Protein AF-A0A932B9M5-F1 (afdb_monomer)

Radius of gyration: 24.45 Å; Cα contacts (8 Å, |Δi|>4): 399; chains: 1; bounding box: 61×55×71 Å

Foldseek 3Di:
DDADQAEPVNVVVLLVQLVVCVVVVVDDSLVSSQVSCVVVPHNGNVRNVLNHLLNQQVVQLVQVVVVLVVQLVCQLVLHWDKDWGDQTSADFIWIWIHQSQWWIWIADLQQQFIDTQTHRSRGDDFQWDDDSRHTDGPTFWGWAQFQQWIFIDGPPPVCHTDTDGRGPVVVVLVNSVVRYDPVSVVVCLQPVVQWAQCDPVNLVSVVVVPDDSVVSVVQNVQVWTARRRNSDIDHDNDDPPPPPD

Sequence (245 aa):
MRYIPTPDEVVERLKKQAKRLQRSGAGKHADLLTRIAKQAGYDHWHHVVKCNANAKAVAQMRSIRDECESIIAAELRGQAKAVMTSNGVACPPFVLFSSGVGDAWLLEPDEHLAMCLVWHGERQTIGLRDDPDCIEVEWDCAFELLGDFFSVESQHPVIGTRAIGGYPLADVRKLLDQAQSTMMKMVSVIGQFDAVEITPEVVAQMVKKGLTEEEVLRLRAEGYRYSPGRDSLLGPIMSSEDDDT

Structure (mmCIF, N/CA/C/O backbone):
data_AF-A0A932B9M5-F1
#
_entry.id   AF-A0A932B9M5-F1
#
loop_
_atom_site.group_PDB
_atom_site.id
_atom_site.type_symbol
_atom_site.label_atom_id
_atom_site.label_alt_id
_atom_site.label_comp_id
_atom_site.label_asym_id
_atom_site.label_entity_id
_atom_site.label_seq_id
_atom_site.pdbx_PDB_ins_code
_atom_site.Cartn_x
_atom_site.Cartn_y
_atom_site.Cartn_z
_atom_site.occupancy
_atom_site.B_iso_or_equiv
_atom_site.auth_seq_id
_atom_site.auth_comp_id
_atom_site.auth_asym_id
_atom_site.auth_atom_id
_atom_site.pdbx_PDB_model_num
ATOM 1 N N . MET A 1 1 ? 3.939 4.797 -32.875 1.00 69.19 1 MET A N 1
ATOM 2 C CA . MET A 1 1 ? 5.037 3.954 -32.349 1.00 69.19 1 MET A CA 1
ATOM 3 C C . MET A 1 1 ? 4.441 2.609 -31.977 1.00 69.19 1 MET A C 1
ATOM 5 O O . MET A 1 1 ? 3.432 2.594 -31.287 1.00 69.19 1 MET A O 1
ATOM 9 N N . ARG A 1 2 ? 4.980 1.505 -32.501 1.00 85.88 2 ARG A N 1
ATOM 10 C CA . ARG A 1 2 ? 4.475 0.149 -32.234 1.00 85.88 2 ARG A CA 1
ATOM 11 C C . ARG A 1 2 ? 5.077 -0.373 -30.931 1.00 85.88 2 ARG A C 1
ATOM 13 O O . ARG A 1 2 ? 6.294 -0.389 -30.824 1.00 85.88 2 ARG A O 1
ATOM 20 N N . TYR A 1 3 ? 4.258 -0.881 -30.011 1.00 87.50 3 TYR A N 1
ATOM 21 C CA . TYR A 1 3 ? 4.766 -1.528 -28.799 1.00 87.50 3 TYR A CA 1
ATOM 22 C C . TYR A 1 3 ? 5.636 -2.754 -29.122 1.00 87.50 3 TYR A C 1
ATOM 24 O O . TYR A 1 3 ? 5.273 -3.597 -29.950 1.00 87.50 3 TYR A O 1
ATOM 32 N N . ILE A 1 4 ? 6.778 -2.852 -28.440 1.00 90.94 4 ILE A N 1
ATOM 33 C CA . ILE A 1 4 ? 7.678 -4.006 -28.464 1.00 90.94 4 ILE A CA 1
ATOM 34 C C . ILE A 1 4 ? 7.847 -4.473 -27.012 1.00 90.94 4 ILE A C 1
ATOM 36 O O . ILE A 1 4 ? 8.138 -3.638 -26.163 1.00 90.94 4 ILE A O 1
ATOM 40 N N . PRO A 1 5 ? 7.701 -5.770 -26.690 1.00 90.12 5 PRO A N 1
ATOM 41 C CA . PRO A 1 5 ? 7.965 -6.264 -25.340 1.00 90.12 5 PRO A CA 1
ATOM 42 C C . PRO A 1 5 ? 9.418 -5.994 -24.919 1.00 90.12 5 PRO A C 1
ATOM 44 O O . PRO A 1 5 ? 10.358 -6.582 -25.463 1.00 90.12 5 PRO A O 1
ATOM 47 N N . THR A 1 6 ? 9.613 -5.093 -23.953 1.00 94.25 6 THR A N 1
ATOM 48 C CA . THR A 1 6 ? 10.945 -4.617 -23.541 1.00 94.25 6 THR A CA 1
ATOM 49 C C . THR A 1 6 ? 11.149 -4.749 -22.024 1.00 94.25 6 THR A C 1
ATOM 51 O O . THR A 1 6 ? 11.169 -3.742 -21.318 1.00 94.25 6 THR A O 1
ATOM 54 N N . PRO A 1 7 ? 11.330 -5.964 -21.474 1.00 93.25 7 PRO A N 1
ATOM 55 C CA . PRO A 1 7 ? 11.715 -6.121 -20.071 1.00 93.25 7 PRO A CA 1
ATOM 56 C C . PRO A 1 7 ? 13.132 -5.579 -19.813 1.00 93.25 7 PRO A C 1
ATOM 58 O O . PRO A 1 7 ? 13.907 -5.346 -20.748 1.00 93.25 7 PRO A O 1
ATOM 61 N N . ASP A 1 8 ? 13.500 -5.413 -18.542 1.00 94.12 8 ASP A N 1
ATOM 62 C CA . ASP A 1 8 ? 14.788 -4.822 -18.142 1.00 94.12 8 ASP A CA 1
ATOM 63 C C . ASP A 1 8 ? 16.000 -5.554 -18.715 1.00 94.12 8 ASP A C 1
ATOM 65 O O . ASP A 1 8 ? 16.965 -4.924 -19.146 1.00 94.12 8 ASP A O 1
ATOM 69 N N . GLU A 1 9 ? 15.924 -6.877 -18.837 1.00 96.12 9 GLU A N 1
ATOM 70 C CA . GLU A 1 9 ? 16.975 -7.682 -19.458 1.00 96.12 9 GLU A CA 1
ATOM 71 C C . GLU A 1 9 ? 17.267 -7.263 -20.905 1.00 96.12 9 GLU A C 1
ATOM 73 O O . GLU A 1 9 ? 18.422 -7.264 -21.345 1.00 96.12 9 GLU A O 1
ATOM 78 N N . VAL A 1 10 ? 16.231 -6.871 -21.656 1.00 96.31 10 VAL A N 1
ATOM 79 C CA . VAL A 1 10 ? 16.378 -6.378 -23.029 1.00 96.31 10 VAL A CA 1
ATOM 80 C C . VAL A 1 10 ? 17.056 -5.014 -23.018 1.00 96.31 10 VAL A C 1
ATOM 82 O O . VAL A 1 10 ? 18.021 -4.820 -23.758 1.00 96.31 10 VAL A O 1
ATOM 85 N N . VAL A 1 11 ? 16.615 -4.095 -22.156 1.00 96.75 11 VAL A N 1
ATOM 86 C CA . VAL A 1 11 ? 17.228 -2.763 -22.022 1.00 96.75 11 VAL A CA 1
ATOM 87 C C . VAL A 1 11 ? 18.707 -2.880 -21.659 1.00 96.75 11 VAL A C 1
ATOM 89 O O . VAL A 1 11 ? 19.558 -2.267 -22.308 1.00 96.75 11 VAL A O 1
ATOM 92 N N . GLU A 1 12 ? 19.036 -3.709 -20.671 1.00 97.50 12 GLU A N 1
ATOM 93 C CA . GLU A 1 12 ? 20.409 -3.915 -20.217 1.00 97.50 12 GLU A CA 1
ATOM 94 C C . GLU A 1 12 ? 21.278 -4.580 -21.285 1.00 97.50 12 G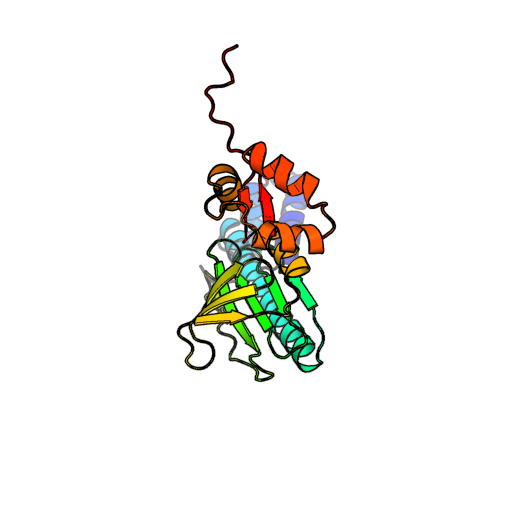LU A C 1
ATOM 96 O O . GLU A 1 12 ? 22.441 -4.206 -21.468 1.00 97.50 12 GLU A O 1
ATOM 101 N N . ARG A 1 13 ? 20.722 -5.509 -22.070 1.00 97.56 13 ARG A N 1
ATOM 102 C CA . ARG A 1 13 ? 21.419 -6.082 -23.228 1.00 97.56 13 ARG A CA 1
ATOM 103 C C . ARG A 1 13 ? 21.753 -5.014 -24.274 1.00 97.56 13 ARG A C 1
ATOM 105 O O . ARG A 1 13 ? 22.898 -4.968 -24.729 1.00 97.56 13 ARG A O 1
ATOM 112 N N . LEU A 1 14 ? 20.806 -4.136 -24.618 1.00 97.38 14 LEU A N 1
ATOM 113 C CA . LEU A 1 14 ? 21.027 -3.051 -25.586 1.00 97.38 14 LEU A CA 1
ATOM 114 C C . LEU A 1 14 ? 22.063 -2.033 -25.068 1.00 97.38 14 LEU A C 1
ATOM 116 O O . LEU A 1 14 ? 22.982 -1.661 -25.803 1.00 97.38 14 LEU A O 1
ATOM 120 N N . LYS A 1 15 ? 22.000 -1.652 -23.782 1.00 97.19 15 LYS A N 1
ATOM 121 C CA . LYS A 1 15 ? 23.016 -0.792 -23.142 1.00 97.19 15 LYS A CA 1
ATOM 122 C C . LYS A 1 15 ? 24.408 -1.426 -23.179 1.00 97.19 15 LYS A C 1
ATOM 124 O O . LYS A 1 15 ? 25.382 -0.756 -23.531 1.00 97.19 15 LYS A O 1
ATOM 129 N N . LYS A 1 16 ? 24.524 -2.721 -22.854 1.00 97.00 16 LYS A N 1
ATOM 130 C CA . LYS A 1 16 ? 25.800 -3.463 -22.891 1.00 97.00 16 LYS A CA 1
ATOM 131 C C . LYS A 1 16 ? 26.392 -3.502 -24.301 1.00 97.00 16 LYS A C 1
ATOM 133 O O . LYS A 1 16 ? 27.595 -3.280 -24.453 1.00 97.00 16 LYS A O 1
ATOM 138 N N . GLN A 1 17 ? 25.569 -3.719 -25.328 1.00 96.00 17 GLN A N 1
ATOM 139 C CA . GLN A 1 17 ? 26.005 -3.649 -26.728 1.00 96.00 17 GLN A CA 1
ATOM 140 C C . GLN A 1 17 ? 26.527 -2.250 -27.088 1.00 96.00 17 GLN A C 1
ATOM 142 O O . GLN A 1 17 ? 27.617 -2.130 -27.649 1.00 96.00 17 GLN A O 1
ATOM 147 N N . ALA A 1 18 ? 25.817 -1.190 -26.688 1.00 95.44 18 ALA A N 1
ATOM 148 C CA . ALA A 1 18 ? 26.223 0.188 -26.971 1.00 95.44 18 ALA A CA 1
ATOM 149 C C . ALA A 1 18 ? 27.538 0.546 -26.277 1.00 95.44 18 ALA A C 1
ATOM 151 O O . ALA A 1 18 ? 28.420 1.154 -26.883 1.00 95.44 18 ALA A O 1
ATOM 152 N N . LYS A 1 19 ? 27.714 0.102 -25.030 1.00 95.44 19 LYS A N 1
ATOM 153 C CA . LYS A 1 19 ? 28.953 0.285 -24.268 1.00 95.44 19 LYS A CA 1
ATOM 154 C C . LYS A 1 19 ? 30.129 -0.472 -24.890 1.00 95.44 19 LYS A C 1
ATOM 156 O O . LYS A 1 19 ? 31.248 0.037 -24.896 1.00 95.44 19 LYS A O 1
ATOM 161 N N . ARG A 1 20 ? 29.896 -1.668 -25.444 1.00 94.88 20 ARG A N 1
ATOM 162 C CA . ARG A 1 20 ? 30.928 -2.435 -26.163 1.00 94.88 20 ARG A CA 1
ATOM 163 C C . ARG A 1 20 ? 31.396 -1.703 -27.423 1.00 94.88 20 ARG A C 1
ATOM 165 O O . ARG A 1 20 ? 32.600 -1.589 -27.618 1.00 94.88 20 ARG A O 1
ATOM 172 N N . LEU A 1 21 ? 30.470 -1.166 -28.220 1.00 92.19 21 LEU A N 1
ATOM 173 C CA . LEU A 1 21 ? 30.803 -0.373 -29.412 1.00 92.19 21 LEU A CA 1
ATOM 174 C C . LEU A 1 21 ? 31.499 0.950 -29.064 1.00 92.19 21 LEU A C 1
ATOM 176 O O . LEU A 1 21 ? 32.423 1.376 -29.752 1.00 92.19 21 LEU A O 1
ATOM 180 N N . GLN A 1 22 ? 31.096 1.592 -27.969 1.00 94.12 22 GLN A N 1
ATOM 181 C CA . GLN A 1 22 ? 31.752 2.813 -27.507 1.00 94.12 22 GLN A CA 1
ATOM 182 C C . GLN A 1 22 ? 33.222 2.552 -27.151 1.00 94.12 22 GLN A C 1
ATOM 184 O O . GLN A 1 22 ? 34.098 3.320 -27.537 1.00 94.12 22 GLN A O 1
ATOM 189 N N . ARG A 1 23 ? 33.505 1.440 -26.459 1.00 92.12 23 ARG A N 1
ATOM 190 C CA . ARG A 1 23 ? 34.874 1.032 -26.103 1.00 92.12 23 ARG A CA 1
ATOM 191 C C . ARG A 1 23 ? 35.750 0.735 -27.319 1.00 92.12 23 ARG A C 1
ATOM 193 O O . ARG A 1 23 ? 36.956 0.911 -27.231 1.00 92.12 23 ARG A O 1
ATOM 200 N N . SER A 1 24 ? 35.164 0.323 -28.443 1.00 90.44 24 SER A N 1
ATOM 201 C CA . SER A 1 24 ? 35.884 0.149 -29.710 1.00 90.44 24 SER A CA 1
ATOM 202 C C . SER A 1 24 ? 36.018 1.446 -30.524 1.00 90.44 24 SER A C 1
ATOM 204 O O . SER A 1 24 ? 36.364 1.383 -31.697 1.00 90.44 24 SER A O 1
ATOM 206 N N . GLY A 1 25 ? 35.711 2.612 -29.942 1.00 88.62 25 GLY A N 1
ATOM 207 C CA . GLY A 1 25 ? 35.881 3.916 -30.591 1.00 88.62 25 GLY A CA 1
ATOM 208 C C . GLY A 1 25 ? 34.758 4.316 -31.553 1.00 88.62 25 GLY A C 1
ATOM 209 O O . GLY A 1 25 ? 34.930 5.253 -32.324 1.00 88.62 25 GLY A O 1
ATOM 210 N N . ALA A 1 26 ? 33.593 3.657 -31.517 1.00 87.19 26 ALA A N 1
ATOM 211 C CA . ALA A 1 26 ? 32.517 3.861 -32.499 1.00 87.19 26 ALA A CA 1
ATOM 212 C C . ALA A 1 26 ? 31.688 5.159 -32.321 1.00 87.19 26 ALA A C 1
ATOM 214 O O . ALA A 1 26 ? 30.596 5.266 -32.879 1.00 87.19 26 ALA A O 1
ATOM 215 N N . GLY A 1 27 ? 32.177 6.138 -31.553 1.00 92.31 27 GLY A N 1
ATOM 216 C CA . GLY A 1 27 ? 31.531 7.440 -31.356 1.00 92.31 27 GLY A CA 1
ATOM 217 C C . GLY A 1 27 ? 30.814 7.611 -30.012 1.00 92.31 27 GLY A C 1
ATOM 218 O O . GLY A 1 27 ? 31.108 6.927 -29.027 1.00 92.31 27 GLY A O 1
ATOM 219 N N . LYS A 1 28 ? 29.892 8.582 -29.951 1.00 94.06 28 LYS A N 1
ATOM 220 C CA . LYS A 1 28 ? 29.183 8.964 -28.720 1.00 94.06 28 LYS A CA 1
ATOM 221 C C . LYS A 1 28 ? 28.170 7.895 -28.304 1.00 94.06 28 LYS A C 1
ATOM 223 O O . LYS A 1 28 ? 27.460 7.326 -29.129 1.00 94.06 28 LYS A O 1
ATOM 228 N N . HIS A 1 29 ? 28.048 7.664 -26.996 1.00 92.44 29 HIS A N 1
ATOM 229 C CA . HIS A 1 29 ? 27.178 6.616 -26.453 1.00 92.44 29 HIS A CA 1
ATOM 230 C C . HIS A 1 29 ? 25.695 6.796 -26.816 1.00 92.44 29 HIS A C 1
ATOM 232 O O . HIS A 1 29 ? 25.032 5.820 -27.157 1.00 92.44 29 HIS A O 1
ATOM 238 N N . ALA A 1 30 ? 25.184 8.030 -26.786 1.00 92.94 30 ALA A N 1
ATOM 239 C CA . ALA A 1 30 ? 23.785 8.329 -27.104 1.00 92.94 30 ALA A CA 1
ATOM 240 C C . ALA A 1 30 ? 23.414 7.966 -28.556 1.00 92.94 30 ALA A C 1
ATOM 242 O O . ALA A 1 30 ? 22.367 7.360 -28.805 1.00 92.94 30 ALA A O 1
ATOM 243 N N . ASP A 1 31 ? 24.309 8.252 -29.505 1.00 94.88 31 ASP A N 1
ATOM 244 C CA . ASP A 1 31 ? 24.122 7.904 -30.917 1.00 94.88 31 ASP A CA 1
ATOM 245 C C . ASP A 1 31 ? 24.160 6.383 -31.109 1.00 94.88 31 ASP A C 1
ATOM 247 O O . ASP A 1 31 ? 23.350 5.812 -31.844 1.00 94.88 31 ASP A O 1
ATOM 251 N N . LEU A 1 32 ? 25.053 5.702 -30.382 1.00 96.31 32 LEU A N 1
ATOM 252 C CA . LEU A 1 32 ? 25.161 4.243 -30.388 1.00 96.31 32 LEU A CA 1
ATOM 253 C C . LEU A 1 32 ? 23.922 3.556 -29.803 1.00 96.31 32 LEU A C 1
ATOM 255 O O . LEU A 1 32 ? 23.474 2.558 -30.366 1.00 96.31 32 LEU A O 1
ATOM 259 N N . LEU A 1 33 ? 23.336 4.092 -28.728 1.00 96.38 33 LEU A N 1
ATOM 260 C CA . LEU A 1 33 ? 22.069 3.601 -28.175 1.00 96.38 33 LEU A CA 1
ATOM 261 C C . LEU A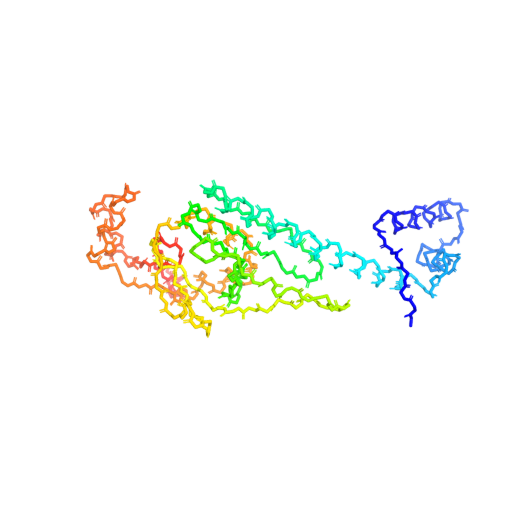 1 33 ? 20.942 3.700 -29.205 1.00 96.38 33 LEU A C 1
ATOM 263 O O . LEU A 1 33 ? 20.201 2.740 -29.400 1.00 96.38 33 LEU A O 1
ATOM 267 N N . THR A 1 34 ? 20.845 4.828 -29.913 1.00 96.50 34 THR A N 1
ATOM 268 C CA . THR A 1 34 ? 19.843 5.009 -30.974 1.00 96.50 34 THR A CA 1
ATOM 269 C C . THR A 1 34 ? 20.091 4.074 -32.156 1.00 96.50 34 THR A C 1
ATOM 271 O O . THR A 1 34 ? 19.147 3.480 -32.676 1.00 96.50 34 THR A O 1
ATOM 274 N N . ARG A 1 35 ? 21.351 3.877 -32.559 1.00 96.31 35 ARG A N 1
ATOM 275 C CA . ARG A 1 35 ? 21.722 2.931 -33.621 1.00 96.31 35 ARG A CA 1
ATOM 276 C C . ARG A 1 35 ? 21.340 1.493 -33.264 1.00 96.31 35 ARG A C 1
ATOM 278 O O . ARG A 1 35 ? 20.750 0.806 -34.091 1.00 96.31 35 ARG A O 1
ATOM 285 N N . ILE A 1 36 ? 21.660 1.048 -32.051 1.00 96.75 36 ILE A N 1
ATOM 286 C CA . ILE A 1 36 ? 21.333 -0.302 -31.575 1.00 96.75 36 ILE A CA 1
ATOM 287 C C . ILE A 1 36 ? 19.824 -0.484 -31.414 1.00 96.75 36 ILE A C 1
ATOM 289 O O . ILE A 1 36 ? 19.297 -1.521 -31.805 1.00 96.75 36 ILE A O 1
ATOM 293 N N . ALA A 1 37 ? 19.113 0.529 -30.913 1.00 96.56 37 ALA A N 1
ATOM 294 C CA . ALA A 1 37 ? 17.654 0.515 -30.850 1.00 96.56 37 ALA A CA 1
ATOM 295 C C . ALA A 1 37 ? 17.041 0.284 -32.243 1.00 96.56 37 ALA A C 1
ATOM 297 O O . ALA A 1 37 ? 16.232 -0.627 -32.407 1.00 96.56 37 ALA A O 1
ATOM 298 N N . LYS A 1 38 ? 17.504 1.018 -33.265 1.00 96.44 38 LYS A N 1
ATOM 299 C CA . LYS A 1 38 ? 17.079 0.823 -34.663 1.00 96.44 38 LYS A CA 1
ATOM 300 C C . LYS A 1 38 ? 17.371 -0.575 -35.193 1.00 96.44 38 LYS A C 1
ATOM 302 O O . LYS A 1 38 ? 16.507 -1.182 -35.815 1.00 96.44 38 LYS A O 1
ATOM 307 N N . GLN A 1 39 ? 18.551 -1.122 -34.901 1.00 95.94 39 GLN A N 1
ATOM 308 C CA . GLN A 1 39 ? 18.902 -2.499 -35.277 1.00 95.94 39 GLN A CA 1
ATOM 309 C C . GLN A 1 39 ? 18.005 -3.549 -34.606 1.00 95.94 39 GLN A C 1
ATOM 311 O O . GLN A 1 39 ? 17.760 -4.601 -35.186 1.00 95.94 39 GLN A O 1
ATOM 316 N N . ALA A 1 40 ? 17.501 -3.259 -33.406 1.00 94.94 40 ALA A N 1
ATOM 317 C CA . ALA A 1 40 ? 16.580 -4.116 -32.668 1.00 94.94 40 ALA A CA 1
ATOM 318 C C . ALA A 1 40 ? 15.094 -3.874 -33.013 1.00 94.94 40 ALA A C 1
ATOM 320 O O . ALA A 1 40 ? 14.226 -4.440 -32.352 1.00 94.94 40 ALA A O 1
ATOM 321 N N . GLY A 1 41 ? 14.793 -3.053 -34.028 1.00 94.88 41 GLY A N 1
ATOM 322 C CA . GLY A 1 41 ? 13.432 -2.807 -34.518 1.00 94.88 41 GLY A CA 1
ATOM 323 C C . GLY A 1 41 ? 12.688 -1.642 -33.855 1.00 94.88 41 GLY A C 1
ATOM 324 O O . GLY A 1 41 ? 11.498 -1.475 -34.101 1.00 94.88 41 GLY A O 1
ATOM 325 N N . TYR A 1 42 ? 13.359 -0.829 -33.034 1.00 96.94 42 TYR A N 1
ATOM 326 C CA . TYR A 1 42 ? 12.781 0.374 -32.421 1.00 96.94 42 TYR A CA 1
ATOM 327 C C . TYR A 1 42 ? 13.077 1.629 -33.256 1.00 96.94 42 TYR A C 1
ATOM 329 O O . TYR A 1 42 ? 14.130 1.728 -33.871 1.00 96.94 42 TYR A O 1
ATOM 337 N N . ASP A 1 43 ? 12.234 2.660 -33.184 1.00 95.50 43 ASP A N 1
ATOM 338 C CA . ASP A 1 43 ? 12.479 3.918 -33.910 1.00 95.50 43 ASP A CA 1
ATOM 339 C C . ASP A 1 43 ? 13.717 4.691 -33.400 1.00 95.50 43 ASP A C 1
ATOM 341 O O . ASP A 1 43 ? 14.500 5.238 -34.182 1.00 95.50 43 ASP A O 1
ATOM 345 N N . HIS A 1 44 ? 13.922 4.733 -32.078 1.00 96.06 44 HIS A N 1
ATOM 346 C CA . HIS A 1 44 ? 15.058 5.383 -31.406 1.00 96.06 44 HIS A CA 1
ATOM 347 C C . HIS A 1 44 ? 15.162 4.939 -29.935 1.00 96.06 44 HIS A C 1
ATOM 349 O O . HIS A 1 44 ? 14.262 4.279 -29.416 1.00 96.06 44 HIS A O 1
ATOM 355 N N . TRP A 1 45 ? 16.211 5.347 -29.208 1.00 97.06 45 TRP A N 1
ATOM 356 C CA . TRP A 1 45 ? 16.391 4.953 -27.799 1.00 97.06 45 TRP A CA 1
ATOM 357 C C . TRP A 1 45 ? 15.200 5.329 -26.901 1.00 97.06 45 TRP A C 1
ATOM 359 O O . TRP A 1 45 ? 14.764 4.531 -26.079 1.00 97.06 45 TRP A O 1
ATOM 369 N N . HIS A 1 46 ? 14.589 6.498 -27.110 1.00 95.94 46 HIS A N 1
ATOM 370 C CA . HIS A 1 46 ? 13.401 6.891 -26.344 1.00 95.94 46 HIS A CA 1
ATOM 371 C C . HIS A 1 46 ? 12.186 5.954 -26.564 1.00 95.94 46 HIS A C 1
ATOM 373 O O . HIS A 1 46 ? 11.363 5.805 -25.668 1.00 95.94 46 HIS A O 1
ATOM 379 N N . HIS A 1 47 ? 12.103 5.245 -27.700 1.00 95.12 47 HIS A N 1
ATOM 380 C CA . HIS A 1 47 ? 11.063 4.243 -27.947 1.00 95.12 47 HIS A CA 1
ATOM 381 C C . HIS A 1 47 ? 11.300 2.987 -27.093 1.00 95.12 47 HIS A C 1
ATOM 383 O O . HIS A 1 47 ? 10.349 2.444 -26.541 1.00 95.12 47 HIS A O 1
ATOM 389 N N . VAL A 1 48 ? 12.567 2.587 -26.908 1.00 96.12 48 VAL A N 1
ATOM 390 C CA . VAL A 1 48 ? 12.970 1.508 -25.982 1.00 96.12 48 VAL A CA 1
ATOM 391 C C . VAL A 1 48 ? 12.556 1.852 -24.553 1.00 96.12 48 VAL A C 1
ATOM 393 O O . VAL A 1 48 ? 11.974 1.020 -23.867 1.00 96.12 48 VAL A O 1
ATOM 396 N N . VAL A 1 49 ? 12.824 3.087 -24.113 1.00 94.81 49 VAL A N 1
ATOM 397 C CA . VAL A 1 49 ? 12.470 3.552 -22.761 1.00 94.81 49 VAL A CA 1
ATOM 398 C C . VAL A 1 49 ? 10.956 3.509 -22.543 1.00 94.81 49 VAL A C 1
ATOM 400 O O . VAL A 1 49 ? 10.513 2.969 -21.535 1.00 94.81 49 VAL A O 1
ATOM 403 N N . LYS A 1 50 ? 10.162 4.003 -23.502 1.00 92.38 50 LYS A N 1
ATOM 404 C CA . LYS A 1 50 ? 8.692 3.944 -23.434 1.00 92.38 50 LYS A CA 1
ATOM 405 C C . LYS A 1 50 ? 8.163 2.509 -23.384 1.00 92.38 50 LYS A C 1
ATOM 407 O O . LYS A 1 50 ? 7.338 2.193 -22.536 1.00 92.38 50 LYS A O 1
ATOM 412 N N . CYS A 1 51 ? 8.675 1.628 -24.244 1.00 92.38 51 CYS A N 1
ATOM 413 C CA . CYS A 1 51 ? 8.277 0.220 -24.237 1.00 92.38 51 CYS A CA 1
ATOM 414 C C . CYS A 1 51 ? 8.649 -0.486 -22.921 1.00 92.38 51 CYS A C 1
ATOM 416 O O . CYS A 1 51 ? 7.890 -1.325 -22.441 1.00 92.38 51 CYS A O 1
ATOM 418 N N . ASN A 1 52 ? 9.785 -0.130 -22.311 1.00 93.88 52 ASN A N 1
ATOM 419 C CA . ASN A 1 52 ? 10.189 -0.665 -21.011 1.00 93.88 52 ASN A CA 1
ATOM 420 C C . ASN A 1 52 ? 9.327 -0.150 -19.858 1.00 93.88 52 ASN A C 1
ATOM 422 O O . ASN A 1 52 ? 8.962 -0.942 -18.997 1.00 93.88 52 ASN A O 1
ATOM 426 N N . ALA A 1 53 ? 8.960 1.133 -19.859 1.00 89.81 53 ALA A N 1
ATOM 427 C CA . ALA A 1 53 ? 8.037 1.684 -18.871 1.00 89.81 53 ALA A CA 1
ATOM 428 C C . ALA A 1 53 ? 6.685 0.951 -18.905 1.00 89.81 53 ALA A C 1
ATOM 430 O O . ALA A 1 53 ? 6.223 0.487 -17.868 1.00 89.81 53 ALA A O 1
ATOM 431 N N . ASN A 1 54 ? 6.123 0.731 -20.097 1.00 87.94 54 ASN A N 1
ATOM 432 C CA . ASN A 1 54 ? 4.893 -0.050 -20.251 1.00 87.94 54 ASN A CA 1
ATOM 433 C C . ASN A 1 54 ? 5.089 -1.515 -19.795 1.00 87.94 54 ASN A C 1
ATOM 435 O O . ASN A 1 54 ? 4.302 -2.028 -19.007 1.00 87.94 54 ASN A O 1
ATOM 439 N N . ALA A 1 55 ? 6.188 -2.180 -20.180 1.00 88.88 55 ALA A N 1
ATOM 440 C CA . ALA A 1 55 ? 6.467 -3.543 -19.707 1.00 88.88 55 ALA A CA 1
ATOM 441 C C . ALA A 1 55 ? 6.555 -3.641 -18.168 1.00 88.88 55 ALA A C 1
ATOM 443 O O . ALA A 1 55 ? 6.109 -4.633 -17.590 1.00 88.88 55 ALA A O 1
ATOM 444 N N . LYS A 1 56 ? 7.104 -2.617 -17.502 1.00 89.38 56 LYS A N 1
ATOM 445 C CA . LYS A 1 56 ? 7.143 -2.520 -16.036 1.00 89.38 56 LYS A CA 1
ATOM 446 C C . LYS A 1 56 ? 5.770 -2.283 -15.426 1.00 89.38 56 LYS A C 1
ATOM 448 O O . LYS A 1 56 ? 5.466 -2.927 -14.430 1.00 89.38 56 LYS A O 1
ATOM 453 N N . ALA A 1 57 ? 4.961 -1.411 -16.024 1.00 86.12 57 ALA A N 1
ATOM 454 C CA . ALA A 1 57 ? 3.585 -1.175 -15.600 1.00 86.12 57 ALA A CA 1
ATOM 455 C C . ALA A 1 57 ? 2.786 -2.487 -15.603 1.00 86.12 57 ALA A C 1
ATOM 457 O O . ALA A 1 57 ? 2.261 -2.897 -14.573 1.00 86.12 57 ALA A O 1
ATOM 458 N N . VAL A 1 58 ? 2.822 -3.231 -16.714 1.00 84.75 58 VAL A N 1
ATOM 459 C CA . VAL A 1 58 ? 2.137 -4.529 -16.839 1.00 84.75 58 VAL A CA 1
ATOM 460 C C . VAL A 1 58 ? 2.649 -5.555 -15.820 1.00 84.75 58 VAL A C 1
ATOM 462 O O . VAL A 1 58 ? 1.865 -6.312 -15.248 1.00 84.75 58 VAL A O 1
ATOM 465 N N . ALA A 1 59 ? 3.962 -5.606 -15.574 1.00 87.94 59 ALA A N 1
ATOM 466 C CA . ALA A 1 59 ? 4.528 -6.499 -14.563 1.00 87.94 59 ALA A CA 1
ATOM 467 C C . ALA A 1 59 ? 4.074 -6.123 -13.141 1.00 87.94 59 ALA A C 1
ATOM 469 O O . ALA A 1 59 ? 3.729 -7.008 -12.359 1.00 87.94 59 ALA A O 1
ATOM 470 N N . GLN A 1 60 ? 4.026 -4.824 -12.830 1.00 87.69 60 GLN A N 1
ATOM 471 C CA . GLN A 1 60 ? 3.523 -4.312 -11.557 1.00 87.69 60 GLN A CA 1
ATOM 472 C C . GLN A 1 60 ? 2.053 -4.702 -11.347 1.00 87.69 60 GLN A C 1
ATOM 474 O O . GLN A 1 60 ? 1.716 -5.212 -10.284 1.00 87.69 60 GLN A O 1
ATOM 479 N N . MET A 1 61 ? 1.197 -4.561 -12.363 1.00 85.81 61 MET A N 1
ATOM 480 C CA . MET A 1 61 ? -0.218 -4.956 -12.273 1.00 85.81 61 MET A CA 1
ATOM 481 C C . MET A 1 61 ? -0.405 -6.430 -11.934 1.00 85.81 61 MET A C 1
ATOM 483 O O . MET A 1 61 ? -1.200 -6.774 -11.060 1.00 85.81 61 MET A O 1
ATOM 487 N N . ARG A 1 62 ? 0.348 -7.310 -12.605 1.00 88.44 62 ARG A N 1
ATOM 488 C CA . ARG A 1 62 ? 0.313 -8.750 -12.315 1.00 88.44 62 ARG A CA 1
ATOM 489 C C . ARG A 1 62 ? 0.722 -9.024 -10.876 1.00 88.44 62 ARG A C 1
ATOM 491 O O . ARG A 1 62 ? 0.016 -9.743 -10.186 1.00 88.44 62 ARG A O 1
ATOM 498 N N . SER A 1 63 ? 1.794 -8.380 -10.415 1.00 91.81 63 SER A N 1
ATOM 499 C CA . SER A 1 63 ? 2.242 -8.500 -9.028 1.00 91.81 63 SER A CA 1
ATOM 500 C C . SER A 1 63 ? 1.171 -8.057 -8.028 1.00 91.81 63 SER A C 1
ATOM 502 O O . SER A 1 63 ? 0.978 -8.734 -7.026 1.00 91.81 63 SER A O 1
ATOM 504 N N . ILE A 1 64 ? 0.470 -6.947 -8.279 1.00 92.50 64 ILE A N 1
ATOM 505 C CA . ILE A 1 64 ? -0.609 -6.468 -7.398 1.00 92.50 64 ILE A CA 1
ATOM 506 C C . ILE A 1 64 ? -1.766 -7.469 -7.385 1.00 92.50 64 ILE A C 1
ATOM 508 O O . ILE A 1 64 ? -2.271 -7.808 -6.318 1.00 92.50 64 ILE A O 1
ATOM 512 N N . ARG A 1 65 ? -2.160 -7.987 -8.555 1.00 92.12 65 ARG A N 1
ATOM 513 C CA . ARG A 1 65 ? -3.213 -9.004 -8.659 1.00 92.12 65 ARG A CA 1
ATOM 514 C C . ARG A 1 65 ? -2.843 -10.273 -7.892 1.00 92.12 65 ARG A C 1
ATOM 516 O O . ARG A 1 65 ? -3.677 -10.783 -7.150 1.00 92.12 65 ARG A O 1
ATOM 523 N N . ASP A 1 66 ? -1.609 -10.746 -8.027 1.00 94.00 66 ASP A N 1
ATOM 524 C CA . ASP A 1 66 ? -1.117 -11.922 -7.307 1.00 94.00 66 ASP A CA 1
ATOM 525 C C . ASP A 1 66 ? -1.131 -11.698 -5.782 1.00 94.00 66 ASP A C 1
ATOM 527 O O . ASP A 1 66 ? -1.503 -12.601 -5.028 1.00 94.00 66 ASP A O 1
ATOM 531 N N . GLU A 1 67 ? -0.806 -10.487 -5.311 1.00 96.56 67 GLU A N 1
ATOM 532 C CA . GLU A 1 67 ? -0.922 -10.131 -3.891 1.00 96.56 67 GLU A CA 1
ATOM 533 C C . GLU A 1 67 ? -2.382 -10.067 -3.415 1.00 96.56 67 GLU A C 1
ATOM 535 O O . GLU A 1 67 ? -2.683 -10.566 -2.327 1.00 96.56 67 GLU A O 1
ATOM 540 N N . CYS A 1 68 ? -3.312 -9.543 -4.226 1.00 96.50 68 CYS A N 1
ATOM 541 C CA . CYS A 1 68 ? -4.747 -9.597 -3.920 1.00 96.50 68 CYS A CA 1
ATOM 542 C C . CYS A 1 68 ? -5.215 -11.047 -3.739 1.00 96.50 68 CYS A C 1
ATOM 544 O O . CYS A 1 68 ? -5.853 -11.372 -2.738 1.00 96.50 68 CYS A O 1
ATOM 546 N N . GLU A 1 69 ? -4.861 -11.939 -4.668 1.00 97.12 69 GLU A N 1
ATOM 547 C CA . GLU A 1 69 ? -5.215 -13.362 -4.580 1.00 97.12 69 GLU A CA 1
ATOM 548 C C . GLU A 1 69 ? -4.595 -14.040 -3.350 1.00 97.12 69 GLU A C 1
ATOM 550 O O . GLU A 1 69 ? -5.253 -14.812 -2.650 1.00 97.12 69 GLU A O 1
ATOM 555 N N . SER A 1 70 ? -3.336 -13.721 -3.050 1.00 98.06 70 SER A N 1
ATOM 556 C CA . SER A 1 70 ? -2.602 -14.197 -1.873 1.00 98.06 70 SER A CA 1
ATOM 557 C C . SER A 1 70 ? -3.280 -13.787 -0.560 1.00 98.06 70 SER A C 1
ATOM 559 O O . SER A 1 70 ? -3.381 -14.606 0.360 1.00 98.06 70 SER A O 1
ATOM 561 N N . ILE A 1 71 ? -3.779 -12.552 -0.474 1.00 98.38 71 ILE A N 1
ATOM 562 C CA . ILE A 1 71 ? -4.482 -12.018 0.700 1.00 98.38 71 ILE A CA 1
ATOM 563 C C . ILE A 1 71 ? -5.891 -12.595 0.831 1.00 98.38 71 ILE A C 1
ATOM 565 O O . ILE A 1 71 ? -6.256 -13.039 1.918 1.00 98.38 71 ILE A O 1
ATOM 569 N N . ILE A 1 72 ? -6.645 -12.706 -0.267 1.00 98.44 72 ILE A N 1
ATOM 570 C CA . ILE A 1 72 ? -7.949 -13.388 -0.267 1.00 98.44 72 ILE A CA 1
ATOM 571 C C . ILE A 1 72 ? -7.787 -14.834 0.213 1.00 98.44 72 ILE A C 1
ATOM 573 O O . ILE A 1 72 ? -8.529 -15.299 1.075 1.00 98.44 72 ILE A O 1
ATOM 577 N N . ALA A 1 73 ? -6.783 -15.553 -0.293 1.00 98.31 73 ALA A N 1
ATOM 578 C CA . ALA A 1 73 ? -6.522 -16.927 0.120 1.00 98.31 73 ALA A CA 1
ATOM 579 C C . ALA A 1 73 ? -6.095 -17.046 1.595 1.00 98.31 73 ALA A C 1
ATOM 581 O O . ALA A 1 73 ? -6.353 -18.080 2.211 1.00 98.31 73 ALA A O 1
ATOM 582 N N . ALA A 1 74 ? -5.420 -16.037 2.157 1.00 98.38 74 ALA A N 1
ATOM 583 C CA . ALA A 1 74 ? -5.104 -15.988 3.583 1.00 98.38 74 ALA A CA 1
ATOM 584 C C . ALA A 1 74 ? -6.375 -15.794 4.425 1.00 98.38 74 ALA A C 1
ATOM 586 O O . ALA A 1 74 ? -6.604 -16.565 5.359 1.00 98.38 74 ALA A O 1
ATOM 587 N N . GLU A 1 75 ? -7.242 -14.859 4.030 1.00 98.50 75 GLU A N 1
ATOM 588 C CA . GLU A 1 75 ? -8.505 -14.588 4.723 1.00 98.50 75 GLU A CA 1
ATOM 589 C C . GLU A 1 75 ? -9.422 -15.811 4.746 1.00 98.50 75 GLU A C 1
ATOM 591 O O . GLU A 1 75 ? -9.898 -16.220 5.800 1.00 98.50 75 GLU A O 1
ATOM 596 N N . LEU A 1 76 ? -9.587 -16.483 3.603 1.00 97.62 76 LEU A N 1
ATOM 597 C CA . LEU A 1 76 ? -10.412 -17.692 3.506 1.00 97.62 76 LEU A CA 1
ATOM 598 C C . LEU A 1 76 ? -9.860 -18.879 4.321 1.00 97.62 76 LEU A C 1
ATOM 600 O O . LEU A 1 76 ? -10.557 -19.874 4.512 1.00 97.62 76 LEU A O 1
ATOM 604 N N . ARG A 1 77 ? -8.617 -18.792 4.817 1.00 97.88 77 ARG A N 1
ATOM 605 C CA . ARG A 1 77 ? -8.027 -19.739 5.780 1.00 97.88 77 ARG A CA 1
ATOM 606 C C . ARG A 1 77 ? -8.087 -19.248 7.233 1.00 97.88 77 ARG A C 1
ATOM 608 O O . ARG A 1 77 ? -7.540 -19.925 8.102 1.00 97.88 77 ARG A O 1
ATOM 615 N N . GLY A 1 78 ? -8.701 -18.096 7.503 1.00 97.25 78 GLY A N 1
ATOM 616 C CA . GLY A 1 78 ? -8.736 -17.462 8.823 1.00 97.25 78 GLY A CA 1
ATOM 617 C C . GLY A 1 78 ? -7.373 -16.932 9.274 1.00 97.25 78 GLY A C 1
ATOM 618 O O . GLY A 1 78 ? -7.058 -16.955 10.461 1.00 97.25 78 GLY A O 1
ATOM 619 N N . GLN A 1 79 ? -6.512 -16.533 8.333 1.00 97.88 79 GLN A N 1
ATOM 620 C CA . GLN A 1 79 ? -5.161 -16.059 8.627 1.00 97.88 79 GLN A CA 1
ATOM 621 C C . GLN A 1 79 ? -5.098 -14.542 8.488 1.00 97.88 79 GLN A C 1
ATOM 623 O O . GLN A 1 79 ? -5.215 -14.028 7.381 1.00 97.88 79 GLN A O 1
ATOM 628 N N . ALA A 1 80 ? -4.835 -13.844 9.593 1.00 97.44 80 ALA A N 1
ATOM 629 C CA . ALA A 1 80 ? -4.497 -12.429 9.545 1.00 97.44 80 ALA A CA 1
ATOM 630 C C . ALA A 1 80 ? -3.116 -12.244 8.897 1.00 97.44 80 ALA A C 1
ATOM 632 O O . ALA A 1 80 ? -2.132 -12.878 9.292 1.00 97.44 80 ALA A O 1
ATOM 633 N N . LYS A 1 81 ? -3.039 -11.381 7.887 1.00 97.56 81 LYS A N 1
ATOM 634 C CA . LYS A 1 81 ? -1.810 -11.072 7.144 1.00 97.56 81 LYS A CA 1
ATOM 635 C C . LYS A 1 81 ? -1.924 -9.674 6.562 1.00 97.56 81 LYS A C 1
ATOM 637 O O . LYS A 1 81 ? -2.960 -9.351 5.995 1.00 97.56 81 LYS A O 1
ATOM 642 N N . ALA A 1 82 ? -0.849 -8.894 6.621 1.00 97.81 82 ALA A N 1
ATOM 643 C CA . ALA A 1 82 ? -0.748 -7.602 5.952 1.00 97.81 82 ALA A CA 1
ATOM 644 C C . ALA A 1 82 ? 0.533 -7.533 5.105 1.00 97.81 82 ALA A C 1
ATOM 646 O O . ALA A 1 82 ? 1.577 -8.050 5.511 1.00 97.81 82 ALA A O 1
ATOM 647 N N . VAL A 1 83 ? 0.449 -6.936 3.916 1.00 97.69 83 VAL A N 1
ATOM 648 C CA . VAL A 1 83 ? 1.563 -6.766 2.971 1.00 97.69 83 VAL A CA 1
ATOM 649 C C . VAL A 1 83 ? 1.487 -5.401 2.297 1.00 97.69 83 VAL A C 1
ATOM 651 O O . VAL A 1 83 ? 0.416 -4.817 2.169 1.00 97.69 83 VAL A O 1
ATOM 654 N N . MET A 1 84 ? 2.633 -4.900 1.852 1.00 96.50 84 MET A N 1
ATOM 655 C CA . MET A 1 84 ? 2.734 -3.693 1.038 1.00 96.50 84 MET A CA 1
ATOM 656 C C . MET A 1 84 ? 3.265 -4.086 -0.337 1.00 96.50 84 MET A C 1
ATOM 658 O O . MET A 1 84 ? 4.229 -4.851 -0.432 1.00 96.50 84 MET A O 1
ATOM 662 N N . THR A 1 85 ? 2.647 -3.574 -1.398 1.00 94.06 85 THR A N 1
ATOM 663 C CA . THR A 1 85 ? 3.129 -3.809 -2.760 1.00 94.06 85 THR A CA 1
ATOM 664 C C . THR A 1 85 ? 4.414 -3.026 -3.010 1.00 94.06 85 THR A C 1
ATOM 666 O O . THR A 1 85 ? 4.729 -2.039 -2.343 1.00 94.06 85 THR A O 1
ATOM 669 N N . SER A 1 86 ? 5.209 -3.474 -3.978 1.00 88.38 86 SER A N 1
ATOM 670 C CA . SER A 1 86 ? 6.397 -2.726 -4.374 1.00 88.38 86 SER A CA 1
ATOM 671 C C . SER A 1 86 ? 6.008 -1.405 -5.032 1.00 88.38 86 SER A C 1
ATOM 673 O O . SER A 1 86 ? 5.125 -1.378 -5.892 1.00 88.38 86 SER A O 1
ATOM 675 N N . ASN A 1 87 ? 6.754 -0.346 -4.723 1.00 84.94 87 ASN A N 1
ATOM 676 C CA . ASN A 1 87 ? 6.697 0.887 -5.498 1.00 84.94 87 ASN A CA 1
ATOM 677 C C . ASN A 1 87 ? 7.044 0.600 -6.970 1.00 84.94 87 ASN A C 1
ATOM 679 O O . ASN A 1 87 ? 7.967 -0.172 -7.257 1.00 84.94 87 ASN A O 1
ATOM 683 N N . GLY A 1 88 ? 6.333 1.222 -7.904 1.00 80.50 88 GLY A N 1
ATOM 684 C CA . GLY A 1 88 ? 6.539 0.985 -9.325 1.00 80.50 88 GLY A CA 1
ATOM 685 C C . GLY A 1 88 ? 6.226 2.199 -10.182 1.00 80.50 88 GLY A C 1
ATOM 686 O O . GLY A 1 88 ? 6.002 3.301 -9.697 1.00 80.50 88 GLY A O 1
ATOM 687 N N . VAL A 1 89 ? 6.321 2.006 -11.495 1.00 80.38 89 VAL A N 1
ATOM 688 C CA . VAL A 1 89 ? 6.250 3.110 -12.463 1.00 80.38 89 VAL A CA 1
ATOM 689 C C . VAL A 1 89 ? 4.822 3.527 -12.801 1.00 80.38 89 VAL A C 1
ATOM 691 O O . VAL A 1 89 ? 4.652 4.598 -13.374 1.00 80.38 89 VAL A O 1
ATOM 694 N N . ALA A 1 90 ? 3.831 2.680 -12.507 1.00 80.12 90 ALA A N 1
ATOM 695 C CA . ALA A 1 90 ? 2.444 2.890 -12.913 1.00 80.12 90 ALA A CA 1
ATOM 696 C C . ALA A 1 90 ? 1.539 3.322 -11.757 1.00 80.12 90 ALA A C 1
ATOM 698 O O . ALA A 1 90 ? 0.615 4.098 -11.974 1.00 80.12 90 ALA A O 1
ATOM 699 N N . CYS A 1 91 ? 1.811 2.852 -10.539 1.00 82.44 91 CYS A N 1
ATOM 700 C CA . CYS A 1 91 ? 1.090 3.276 -9.342 1.00 82.44 91 CYS A CA 1
ATOM 701 C C . CYS A 1 91 ? 2.009 3.304 -8.106 1.00 82.44 91 CYS A C 1
ATOM 703 O O . CYS A 1 91 ? 3.026 2.588 -8.087 1.00 82.44 91 CYS A O 1
ATOM 705 N N . PRO A 1 92 ? 1.657 4.106 -7.080 1.00 86.69 92 PRO A N 1
ATOM 706 C CA . PRO A 1 92 ? 2.300 4.055 -5.769 1.00 86.69 92 PRO A CA 1
ATOM 707 C C . PRO A 1 92 ? 2.111 2.681 -5.095 1.00 86.69 92 PRO A C 1
ATOM 709 O O . PRO A 1 92 ? 1.328 1.850 -5.570 1.00 86.69 92 PRO A O 1
ATOM 712 N N . PRO A 1 93 ? 2.858 2.396 -4.011 1.00 92.25 93 PRO A N 1
ATOM 713 C CA . PRO A 1 93 ? 2.629 1.198 -3.215 1.00 92.25 93 PRO A CA 1
ATOM 714 C C . PRO A 1 93 ? 1.244 1.234 -2.555 1.00 92.25 93 PRO A C 1
ATOM 716 O O . PRO A 1 93 ? 0.823 2.247 -2.007 1.00 92.25 93 PRO A O 1
ATOM 719 N N . PHE A 1 94 ? 0.575 0.087 -2.554 1.00 94.88 94 PHE A N 1
ATOM 720 C CA . PHE A 1 94 ? -0.686 -0.143 -1.856 1.00 94.88 94 PHE A CA 1
ATOM 721 C C . PHE A 1 94 ? -0.459 -1.048 -0.651 1.00 94.88 94 PHE A C 1
ATOM 723 O O . PHE A 1 94 ? 0.500 -1.826 -0.615 1.00 94.88 94 PHE A O 1
ATOM 730 N N . VAL A 1 95 ? -1.370 -0.993 0.314 1.00 97.69 95 VAL A N 1
ATOM 731 C CA . VAL A 1 95 ? -1.380 -1.902 1.464 1.00 97.69 95 VAL A CA 1
ATOM 732 C C . VAL A 1 95 ? -2.527 -2.882 1.306 1.00 97.69 95 VAL A C 1
ATOM 734 O O . VAL A 1 95 ? -3.656 -2.483 1.057 1.00 97.69 95 VAL A O 1
ATOM 737 N N . LEU A 1 96 ? -2.253 -4.171 1.459 1.00 98.19 96 LEU A N 1
ATOM 738 C CA . LEU A 1 96 ? -3.276 -5.206 1.479 1.00 98.19 96 LEU A CA 1
ATOM 739 C C . LEU A 1 96 ? -3.280 -5.875 2.835 1.00 98.19 96 LEU A C 1
ATOM 741 O O . LEU A 1 96 ? -2.216 -6.166 3.386 1.00 98.19 96 LEU A O 1
ATOM 745 N N . PHE A 1 97 ? -4.462 -6.190 3.346 1.00 98.62 97 PHE A N 1
ATOM 746 C CA . PHE A 1 97 ? -4.553 -7.009 4.540 1.00 98.62 97 PHE A CA 1
ATOM 747 C C . PHE A 1 97 ? -5.760 -7.940 4.537 1.00 98.62 97 PHE A C 1
ATOM 749 O O . PHE A 1 97 ? -6.773 -7.695 3.892 1.00 98.62 97 PHE A O 1
ATOM 756 N N . SER A 1 98 ? -5.603 -9.019 5.289 1.00 98.56 98 SER A N 1
ATOM 757 C CA . SER A 1 98 ? -6.624 -9.974 5.710 1.00 98.56 98 SER A CA 1
ATOM 758 C C . SER A 1 98 ? -6.738 -9.854 7.225 1.00 98.56 98 SER A C 1
ATOM 760 O O . SER A 1 98 ? -5.725 -9.753 7.927 1.00 98.56 98 SER A O 1
ATOM 762 N N . SER A 1 99 ? -7.966 -9.794 7.717 1.00 97.94 99 SER A N 1
ATOM 763 C CA . SER A 1 99 ? -8.291 -9.669 9.135 1.00 97.94 99 SER A CA 1
ATOM 764 C C . SER A 1 99 ? -8.208 -11.005 9.882 1.00 97.94 99 SER A C 1
ATOM 766 O O . SER A 1 99 ? -7.996 -11.015 11.092 1.00 97.94 99 SER A O 1
ATOM 768 N N . GLY A 1 100 ? -8.357 -12.126 9.172 1.00 97.19 100 GLY A N 1
ATOM 769 C CA . GLY A 1 100 ? -8.487 -13.472 9.724 1.00 97.19 100 GLY A CA 1
ATOM 770 C C . GLY A 1 100 ? -9.852 -13.764 10.358 1.00 97.19 100 GLY A C 1
ATOM 771 O O . GLY A 1 100 ? -10.035 -14.851 10.907 1.00 97.19 100 GLY A O 1
ATOM 772 N N . VAL A 1 101 ? -10.794 -12.816 10.314 1.00 96.12 101 VAL A N 1
ATOM 773 C CA . VAL A 1 101 ? -12.118 -12.911 10.960 1.00 96.12 101 VAL A CA 1
ATOM 774 C C . VAL A 1 101 ? -13.291 -12.710 9.997 1.00 96.12 101 VAL A C 1
ATOM 776 O O . VAL A 1 101 ? -14.442 -12.687 10.428 1.00 96.12 101 VAL A O 1
ATOM 779 N N . GLY A 1 102 ? -13.022 -12.606 8.699 1.00 96.06 102 GLY A N 1
ATOM 780 C CA . GLY A 1 102 ? -14.019 -12.569 7.634 1.00 96.06 102 GLY A CA 1
ATOM 781 C C . GLY A 1 102 ? -13.727 -11.562 6.526 1.00 96.06 102 GLY A C 1
ATOM 782 O O . GLY A 1 102 ? -14.360 -11.650 5.480 1.00 96.06 102 GLY A O 1
ATOM 783 N N . ASP A 1 103 ? -12.792 -10.630 6.711 1.00 97.44 103 ASP A N 1
ATOM 784 C CA . ASP A 1 103 ? -12.671 -9.466 5.830 1.00 97.44 103 ASP A CA 1
ATOM 785 C C . ASP A 1 103 ? -11.248 -9.238 5.316 1.00 97.44 103 ASP A C 1
ATOM 787 O O . ASP A 1 103 ? -10.277 -9.402 6.058 1.00 97.44 103 ASP A O 1
ATOM 791 N N . ALA A 1 104 ? -11.127 -8.792 4.067 1.00 98.06 104 ALA A N 1
ATOM 792 C CA . ALA A 1 104 ? -9.854 -8.439 3.447 1.00 98.06 104 ALA A CA 1
ATOM 793 C C . ALA A 1 104 ? -9.986 -7.216 2.538 1.00 98.06 104 ALA A C 1
ATOM 795 O O . ALA A 1 104 ? -11.023 -7.015 1.904 1.00 98.06 104 ALA A O 1
ATOM 796 N N . TRP A 1 105 ? -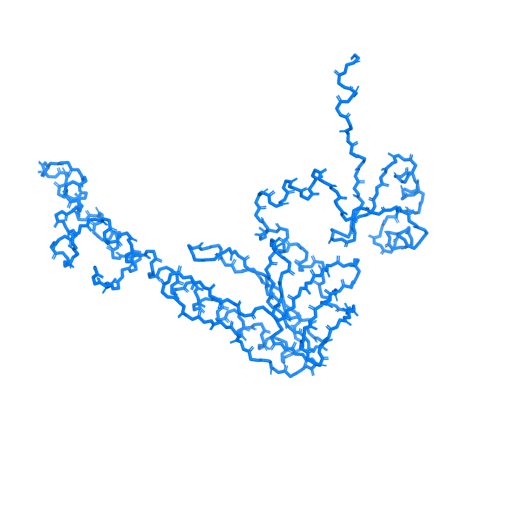8.915 -6.428 2.443 1.00 97.56 105 TRP A N 1
ATOM 797 C CA . TRP A 1 105 ? -8.932 -5.097 1.836 1.00 97.56 105 TRP A CA 1
ATOM 798 C C . TRP A 1 105 ? -7.644 -4.789 1.065 1.00 97.56 105 TRP A C 1
ATOM 800 O O . TRP A 1 105 ? -6.561 -5.235 1.451 1.00 97.56 105 TRP A O 1
ATOM 810 N N . LEU A 1 106 ? -7.773 -3.984 0.007 1.00 96.75 106 LEU A N 1
ATOM 811 C CA . LEU A 1 106 ? -6.695 -3.234 -0.648 1.00 96.75 106 LEU A CA 1
ATOM 812 C C . LEU A 1 106 ? -6.871 -1.752 -0.300 1.00 96.75 106 LEU A C 1
ATOM 814 O O . LEU A 1 106 ? -7.977 -1.239 -0.443 1.00 96.75 106 LEU A O 1
ATOM 818 N N . LEU A 1 107 ? -5.800 -1.076 0.111 1.00 96.88 107 LEU A N 1
ATOM 819 C CA . LEU A 1 107 ? -5.795 0.314 0.561 1.00 96.88 107 LEU A CA 1
ATOM 820 C C . LEU A 1 107 ? -4.816 1.170 -0.249 1.00 96.88 107 LEU A C 1
ATOM 822 O O . LEU A 1 107 ? -3.658 0.787 -0.457 1.00 96.88 107 LEU A O 1
ATOM 826 N N . GLU A 1 108 ? -5.281 2.357 -0.615 1.00 94.12 108 GLU A N 1
ATOM 827 C CA . GLU A 1 108 ? -4.513 3.471 -1.159 1.00 94.12 108 GLU A CA 1
ATOM 828 C C . GLU A 1 108 ? -4.124 4.427 -0.006 1.00 94.12 108 GLU A C 1
ATOM 830 O O . GLU A 1 108 ? -5.016 4.952 0.667 1.00 94.12 108 GLU A O 1
ATOM 835 N N . PRO A 1 109 ? -2.825 4.621 0.292 1.00 92.38 109 PRO A N 1
ATOM 836 C CA . PRO A 1 109 ? -2.397 5.370 1.481 1.00 92.38 109 PRO A CA 1
ATOM 837 C C . PRO A 1 109 ? -2.544 6.898 1.432 1.00 92.38 109 PRO A C 1
ATOM 839 O O . PRO A 1 109 ? -2.578 7.518 2.496 1.00 92.38 109 PRO A O 1
ATOM 842 N N . ASP A 1 110 ? -2.534 7.517 0.253 1.00 89.81 110 ASP A N 1
ATOM 843 C CA . ASP A 1 110 ? -2.423 8.974 0.104 1.00 89.81 110 ASP A CA 1
ATOM 844 C C . ASP A 1 110 ? -3.806 9.650 0.018 1.00 89.81 110 ASP A C 1
ATOM 846 O O . ASP A 1 110 ? -4.031 10.691 0.633 1.00 89.81 110 ASP A O 1
ATOM 850 N N . GLU A 1 111 ? -4.738 9.051 -0.719 1.00 89.19 111 GLU A N 1
ATOM 851 C CA . GLU A 1 111 ? -6.126 9.476 -0.927 1.00 89.19 111 GLU A CA 1
ATOM 852 C C . GLU A 1 111 ? -7.114 8.757 0.002 1.00 89.19 111 GLU A C 1
ATOM 854 O O . GLU A 1 111 ? -8.306 9.058 -0.022 1.00 89.19 111 GLU A O 1
ATOM 859 N N . HIS A 1 112 ? -6.635 7.829 0.838 1.00 92.50 112 HIS A N 1
ATOM 860 C CA . HIS A 1 112 ? -7.459 7.095 1.801 1.00 92.50 112 HIS A CA 1
ATOM 861 C C . HIS A 1 112 ? -8.597 6.295 1.143 1.00 92.50 112 HIS A C 1
ATOM 863 O O . HIS A 1 112 ? -9.719 6.218 1.648 1.00 92.50 112 HIS A O 1
ATOM 869 N N . LEU A 1 113 ? -8.297 5.664 0.006 1.00 94.25 113 LEU A N 1
ATOM 870 C CA . LEU A 1 113 ? -9.245 4.844 -0.747 1.00 94.25 113 LEU A CA 1
ATOM 871 C C . LEU A 1 113 ? -9.072 3.361 -0.418 1.00 94.25 113 LEU A C 1
ATOM 873 O O . LEU A 1 113 ? -7.973 2.890 -0.132 1.00 94.25 113 LEU A O 1
ATOM 877 N N . ALA A 1 114 ? -10.162 2.604 -0.456 1.00 94.94 114 ALA A N 1
ATOM 878 C CA . ALA A 1 114 ? -10.159 1.178 -0.181 1.00 94.94 114 ALA A CA 1
ATOM 879 C C . ALA A 1 114 ? -11.051 0.405 -1.158 1.00 94.94 114 ALA A C 1
ATOM 881 O O . ALA A 1 114 ? -12.110 0.868 -1.582 1.00 94.94 114 ALA A O 1
ATOM 882 N N . MET A 1 115 ? -10.619 -0.806 -1.496 1.00 94.12 115 MET A N 1
ATOM 883 C CA . MET A 1 115 ? -11.399 -1.798 -2.235 1.00 94.12 115 MET A CA 1
ATOM 884 C C . MET A 1 115 ? -11.564 -3.029 -1.347 1.00 94.12 115 MET A C 1
ATOM 886 O O . MET A 1 115 ? -10.591 -3.536 -0.772 1.00 94.12 115 MET A O 1
ATOM 890 N N . CYS A 1 116 ? -12.798 -3.513 -1.232 1.00 94.75 116 CYS A N 1
ATOM 891 C CA . CYS A 1 116 ? -13.086 -4.712 -0.459 1.00 94.75 116 CYS A CA 1
ATOM 892 C C . CYS A 1 116 ? -12.739 -5.950 -1.293 1.00 94.75 116 CYS A C 1
ATOM 894 O O . CYS A 1 116 ? -13.172 -6.085 -2.433 1.00 94.75 116 CYS A O 1
ATOM 896 N N . LEU A 1 117 ? -11.953 -6.867 -0.733 1.00 95.50 117 LEU A N 1
ATOM 897 C CA . LEU A 1 117 ? -11.549 -8.114 -1.392 1.00 95.50 117 LEU A CA 1
ATOM 898 C C . LEU A 1 117 ? -12.353 -9.311 -0.872 1.00 95.50 117 LEU A C 1
ATOM 900 O O . LEU A 1 117 ? -12.704 -10.217 -1.633 1.00 95.50 117 LEU A O 1
ATOM 904 N N . VAL A 1 118 ? -12.642 -9.315 0.430 1.00 96.75 118 VAL A N 1
ATOM 905 C CA . VAL A 1 118 ? -13.500 -10.293 1.107 1.00 96.75 118 VAL A CA 1
ATOM 906 C C . VAL A 1 118 ? -14.338 -9.545 2.137 1.00 96.75 118 VAL A C 1
ATOM 908 O O . VAL A 1 118 ? -13.809 -8.691 2.845 1.00 96.75 118 VAL A O 1
ATOM 911 N N . TRP A 1 119 ? -15.620 -9.885 2.220 1.00 95.69 119 TRP A N 1
ATOM 912 C CA . TRP A 1 119 ? -16.563 -9.339 3.188 1.00 95.69 119 TRP A CA 1
ATOM 913 C C . TRP A 1 119 ? -17.324 -10.475 3.867 1.00 95.69 119 TRP A C 1
ATOM 915 O O . TRP A 1 119 ? -18.008 -11.241 3.194 1.00 95.69 119 TRP A O 1
ATOM 925 N N . HIS A 1 120 ? -17.200 -10.611 5.185 1.00 95.06 120 HIS A N 1
ATOM 926 C CA . HIS A 1 120 ? -17.807 -11.678 5.985 1.00 95.06 120 HIS A CA 1
ATOM 927 C C . HIS A 1 120 ? -17.629 -13.093 5.395 1.00 95.06 120 HIS A C 1
ATOM 929 O O . HIS A 1 120 ? -18.540 -13.920 5.409 1.00 95.06 120 HIS A O 1
ATOM 935 N N . GLY A 1 121 ? -16.434 -13.380 4.879 1.00 95.75 121 GLY A N 1
ATOM 936 C CA . GLY A 1 121 ? -16.063 -14.653 4.260 1.00 95.75 121 GLY A CA 1
ATOM 937 C C . GLY A 1 121 ? -16.461 -14.780 2.787 1.00 95.75 121 GLY A C 1
ATOM 938 O O . GLY A 1 121 ? -16.092 -15.761 2.140 1.00 95.75 121 GLY A O 1
ATOM 939 N N . GLU A 1 122 ? -17.165 -13.796 2.227 1.00 95.62 122 GLU A N 1
ATOM 940 C CA . GLU A 1 122 ? -17.561 -13.777 0.823 1.00 95.62 122 GLU A CA 1
ATOM 941 C C . GLU A 1 122 ? -16.569 -12.975 -0.017 1.00 95.62 122 GLU A C 1
ATOM 943 O O . GLU A 1 122 ? -16.335 -11.784 0.203 1.00 95.62 122 GLU A O 1
ATOM 948 N N . ARG A 1 123 ? -15.990 -13.635 -1.021 1.00 95.69 123 ARG A N 1
ATOM 949 C CA . ARG A 1 123 ? -15.087 -13.001 -1.981 1.00 95.69 123 ARG A CA 1
ATOM 950 C C . ARG A 1 123 ? -15.827 -11.956 -2.820 1.00 95.69 123 ARG A C 1
ATOM 952 O O . ARG A 1 123 ? -16.854 -12.262 -3.421 1.00 95.69 123 ARG A O 1
ATOM 959 N N . GLN A 1 124 ? -15.223 -10.779 -2.946 1.00 92.75 124 GLN A N 1
ATOM 960 C CA . GLN A 1 124 ? -15.701 -9.689 -3.792 1.00 92.75 124 GLN A CA 1
ATOM 961 C C . GLN A 1 124 ? -15.018 -9.692 -5.170 1.00 92.75 124 GLN A C 1
ATOM 963 O O . GLN A 1 124 ? -14.031 -10.398 -5.416 1.00 92.75 124 GLN A O 1
ATOM 968 N N . THR A 1 125 ? -15.571 -8.922 -6.107 1.00 88.62 125 THR A N 1
ATOM 969 C CA . THR A 1 125 ? -14.983 -8.768 -7.446 1.00 88.62 125 THR A CA 1
ATOM 970 C C . THR A 1 125 ? -13.789 -7.821 -7.374 1.00 88.62 125 THR A C 1
ATOM 972 O O . THR A 1 125 ? -13.896 -6.741 -6.815 1.00 88.62 125 THR A O 1
ATOM 975 N N . ILE A 1 126 ? -12.655 -8.208 -7.965 1.00 87.69 126 ILE A N 1
ATOM 976 C CA . ILE A 1 126 ? -11.462 -7.353 -8.010 1.00 87.69 126 ILE A CA 1
ATOM 977 C C . ILE A 1 126 ? -11.584 -6.385 -9.191 1.00 87.69 126 ILE A C 1
ATOM 979 O O . ILE A 1 126 ? -11.434 -6.799 -10.345 1.00 87.69 126 ILE A O 1
ATOM 983 N N . GLY A 1 127 ? -11.793 -5.105 -8.897 1.00 84.69 127 GLY A N 1
ATOM 984 C CA . GLY A 1 127 ? -11.882 -4.012 -9.867 1.00 84.69 127 GLY A CA 1
ATOM 985 C C . GLY A 1 127 ? -10.524 -3.472 -10.327 1.00 84.69 127 GLY A C 1
ATOM 986 O O . GLY A 1 127 ? -10.271 -2.279 -10.232 1.00 84.69 127 GLY A O 1
ATOM 987 N N . LEU A 1 128 ? -9.618 -4.340 -10.792 1.00 84.00 128 LEU A N 1
ATOM 988 C CA . LEU A 1 128 ? -8.338 -3.925 -11.391 1.00 84.00 128 LEU A CA 1
ATOM 989 C C . LEU A 1 128 ? -8.431 -4.015 -12.916 1.00 84.00 128 LEU A C 1
ATOM 991 O O . LEU A 1 128 ? -8.513 -5.134 -13.447 1.00 84.00 128 LEU A O 1
ATOM 995 N N . ARG A 1 129 ? -8.391 -2.869 -13.610 1.00 78.19 129 ARG A N 1
ATOM 996 C CA . ARG A 1 129 ? -8.408 -2.791 -15.080 1.00 78.19 129 ARG A CA 1
ATOM 997 C C . ARG A 1 129 ? -7.033 -2.471 -15.645 1.00 78.19 129 ARG A C 1
ATOM 999 O O . ARG A 1 129 ? -6.337 -1.588 -15.154 1.00 78.19 129 ARG A O 1
ATOM 1006 N N . ASP A 1 130 ? -6.692 -3.183 -16.714 1.00 64.94 130 ASP A N 1
ATOM 1007 C CA . ASP A 1 130 ? -5.477 -2.962 -17.491 1.00 64.94 130 ASP A CA 1
ATOM 1008 C C . ASP A 1 130 ? -5.714 -1.818 -18.491 1.00 64.94 130 ASP A C 1
ATOM 1010 O O . ASP A 1 130 ? -6.281 -2.047 -19.563 1.00 64.94 130 ASP A O 1
ATOM 1014 N N . ASP A 1 131 ? -5.271 -0.601 -18.161 1.00 64.06 131 ASP A N 1
ATOM 1015 C CA . ASP A 1 131 ? -5.066 0.454 -19.157 1.00 64.06 131 ASP A CA 1
ATOM 1016 C C . ASP A 1 131 ? -3.569 0.515 -19.553 1.00 64.06 131 ASP A C 1
ATOM 1018 O O . ASP A 1 131 ? -2.685 0.308 -18.714 1.00 64.06 131 ASP A O 1
ATOM 1022 N N . PRO A 1 132 ? -3.228 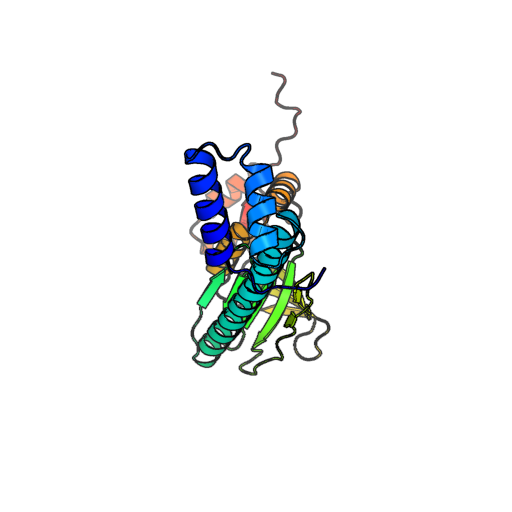0.713 -20.844 1.00 51.38 132 PRO A N 1
ATOM 1023 C CA . PRO A 1 132 ? -1.836 0.770 -21.295 1.00 51.38 132 PRO A CA 1
ATOM 1024 C C . PRO A 1 132 ? -0.993 1.890 -20.669 1.00 51.38 132 PRO A C 1
ATOM 1026 O O . PRO A 1 132 ? 0.240 1.781 -20.699 1.00 51.38 132 PRO A O 1
ATOM 1029 N N . ASP A 1 133 ? -1.636 2.943 -20.157 1.00 54.06 133 ASP A N 1
ATOM 1030 C CA . ASP A 1 133 ? -1.000 4.163 -19.664 1.00 54.06 133 ASP A CA 1
ATOM 1031 C C . ASP A 1 133 ? -1.192 4.379 -18.147 1.00 54.06 133 ASP A C 1
ATOM 1033 O O . ASP A 1 133 ? -0.365 5.062 -17.533 1.00 54.06 133 ASP A O 1
ATOM 1037 N N . CYS A 1 134 ? -2.200 3.766 -17.511 1.00 55.81 134 CYS A N 1
ATOM 1038 C CA . CYS A 1 134 ? -2.397 3.810 -16.057 1.00 55.81 134 CYS A CA 1
ATOM 1039 C C . CYS A 1 134 ? -3.004 2.520 -15.476 1.00 55.81 134 CYS A C 1
ATOM 1041 O O . CYS A 1 134 ? -3.624 1.715 -16.160 1.00 55.81 134 CYS A O 1
ATOM 1043 N N . ILE A 1 135 ? -2.811 2.307 -14.174 1.00 65.62 135 ILE A N 1
ATOM 1044 C CA . ILE A 1 135 ? -3.562 1.282 -13.444 1.00 65.62 135 ILE A CA 1
ATOM 1045 C C . ILE A 1 135 ? -4.847 1.933 -12.962 1.00 65.62 135 ILE A C 1
ATOM 1047 O O . ILE A 1 135 ? -4.788 2.845 -12.140 1.00 65.62 135 ILE A O 1
ATOM 1051 N N . GLU A 1 136 ? -5.990 1.451 -13.441 1.00 77.38 136 GLU A N 1
ATOM 1052 C CA . GLU A 1 136 ? -7.282 1.853 -12.897 1.00 77.38 136 GLU A CA 1
ATOM 1053 C C . GLU A 1 136 ? -7.721 0.833 -11.848 1.00 77.38 136 GLU A C 1
ATOM 1055 O O . GLU A 1 136 ? -7.978 -0.340 -12.145 1.00 77.38 136 GLU A O 1
ATOM 1060 N N . VAL A 1 137 ? -7.773 1.298 -10.601 1.00 82.19 137 VAL A N 1
ATOM 1061 C CA . VAL A 1 137 ? -8.411 0.588 -9.496 1.00 82.19 137 VAL A CA 1
ATOM 1062 C C . VAL A 1 137 ? -9.795 1.193 -9.310 1.00 82.19 137 VAL A C 1
ATOM 1064 O O . VAL A 1 137 ? -9.933 2.400 -9.117 1.00 82.19 137 VAL A O 1
ATOM 1067 N N . GLU A 1 138 ? -10.825 0.361 -9.374 1.00 86.62 138 GLU A N 1
ATOM 1068 C CA . GLU A 1 138 ? -12.180 0.747 -8.997 1.00 86.62 138 GLU A CA 1
ATOM 1069 C C . GLU A 1 138 ? -12.275 0.712 -7.474 1.00 86.62 138 GLU A C 1
ATOM 1071 O O . GLU A 1 138 ? -12.419 -0.345 -6.866 1.00 86.62 138 GLU A O 1
ATOM 1076 N N . TRP A 1 139 ? -12.103 1.876 -6.856 1.00 90.25 139 TRP A N 1
ATOM 1077 C CA . TRP A 1 139 ? -12.221 2.028 -5.413 1.00 90.25 139 TRP A CA 1
ATOM 1078 C C . TRP A 1 139 ? -13.693 2.047 -4.992 1.00 90.25 139 TRP A C 1
ATOM 1080 O O . TRP A 1 139 ? -14.483 2.841 -5.505 1.00 90.25 139 TRP A O 1
ATOM 1090 N N . ASP A 1 140 ? -14.050 1.206 -4.020 1.00 84.94 140 ASP A N 1
ATOM 1091 C CA . ASP A 1 140 ? -15.436 1.050 -3.555 1.00 84.94 140 ASP A CA 1
ATOM 1092 C C . ASP A 1 140 ? -15.741 1.879 -2.299 1.00 84.94 140 ASP A C 1
ATOM 1094 O O . ASP A 1 140 ? -16.906 2.031 -1.905 1.00 84.94 140 ASP A O 1
ATOM 1098 N N . CYS A 1 141 ? -14.689 2.327 -1.608 1.00 90.00 141 CYS A N 1
ATOM 1099 C CA . CYS A 1 141 ? -14.765 2.915 -0.278 1.00 90.00 141 CYS A CA 1
ATOM 1100 C C . CYS A 1 141 ? -13.722 4.023 -0.089 1.00 90.00 141 CYS A C 1
ATOM 1102 O O . CYS A 1 141 ? -12.612 3.930 -0.610 1.00 90.00 141 CYS A O 1
ATOM 1104 N N . ALA A 1 142 ? -14.043 5.004 0.749 1.00 94.38 142 ALA A N 1
ATOM 1105 C CA . ALA A 1 142 ? -13.038 5.744 1.510 1.00 94.38 142 ALA A CA 1
ATOM 1106 C C . ALA A 1 142 ? -12.843 5.066 2.874 1.00 94.38 142 ALA A C 1
ATOM 1108 O O . ALA A 1 142 ? -13.766 4.407 3.370 1.00 94.38 142 ALA A O 1
ATOM 1109 N N . PHE A 1 143 ? -11.663 5.202 3.479 1.00 95.56 143 PHE A N 1
ATOM 1110 C CA . PHE A 1 143 ? -11.385 4.638 4.798 1.00 95.56 143 PHE A CA 1
ATOM 1111 C C . PHE A 1 143 ? -10.654 5.605 5.725 1.00 95.56 143 PHE A C 1
ATOM 1113 O O . PHE A 1 143 ? -9.844 6.421 5.303 1.00 95.56 143 PHE A O 1
ATOM 1120 N N . GLU A 1 144 ? -10.859 5.423 7.023 1.00 94.12 144 GLU A N 1
ATOM 1121 C CA . GLU A 1 144 ? -10.057 6.055 8.064 1.00 94.12 144 GLU A CA 1
ATOM 1122 C C . GLU A 1 144 ? -9.702 5.037 9.141 1.00 94.12 144 GLU A C 1
ATOM 1124 O O . GLU A 1 144 ? -10.457 4.109 9.441 1.00 94.12 144 GLU A O 1
ATOM 1129 N N . LEU A 1 145 ? -8.541 5.220 9.762 1.00 93.81 145 LEU A N 1
ATOM 1130 C CA . LEU A 1 145 ? -8.169 4.458 10.945 1.00 93.81 145 LEU A CA 1
ATOM 1131 C C . LEU A 1 145 ? -8.483 5.300 12.177 1.00 93.81 145 LEU A C 1
ATOM 1133 O O . LEU A 1 145 ? -7.896 6.355 12.361 1.00 93.81 145 LEU A O 1
ATOM 1137 N N . LEU A 1 146 ? -9.386 4.834 13.033 1.00 89.94 146 LEU A N 1
ATOM 1138 C CA . LEU A 1 146 ? -9.838 5.563 14.216 1.00 89.94 146 LEU A CA 1
ATOM 1139 C C . LEU A 1 146 ? -9.583 4.719 15.465 1.00 89.94 146 LEU A C 1
ATOM 1141 O O . LEU A 1 146 ? -10.426 3.925 15.886 1.00 89.94 146 LEU A O 1
ATOM 1145 N N . GLY A 1 147 ? -8.400 4.862 16.065 1.00 88.06 147 GLY A N 1
ATOM 1146 C CA . GLY A 1 147 ? -8.043 4.102 17.266 1.00 88.06 147 GLY A CA 1
ATOM 1147 C C . GLY A 1 147 ? -7.986 2.590 17.016 1.00 88.06 147 GLY A C 1
ATOM 1148 O O . GLY A 1 147 ? -7.143 2.109 16.272 1.00 88.06 147 GLY A O 1
ATOM 1149 N N . ASP A 1 148 ? -8.899 1.809 17.584 1.00 90.62 148 ASP A N 1
ATOM 1150 C CA . ASP A 1 148 ? -8.966 0.358 17.328 1.00 90.62 148 ASP A CA 1
ATOM 1151 C C . ASP A 1 148 ? -9.916 -0.008 16.164 1.00 90.62 148 ASP A C 1
ATOM 1153 O O . ASP A 1 148 ? -10.156 -1.191 15.906 1.00 90.62 148 ASP A O 1
ATOM 1157 N N . PHE A 1 149 ? -10.459 0.990 15.454 1.00 94.62 149 PHE A N 1
ATOM 1158 C CA . PHE A 1 149 ? -11.481 0.801 14.427 1.00 94.62 149 PHE A CA 1
ATOM 1159 C C . PHE A 1 149 ? -11.008 1.175 13.021 1.00 94.62 149 PHE A C 1
ATOM 1161 O O . PHE A 1 149 ? -10.323 2.174 12.808 1.00 94.62 149 PHE A O 1
ATOM 1168 N N . PHE A 1 150 ? -11.429 0.367 12.054 1.00 96.69 150 PHE A N 1
ATOM 1169 C CA . PHE A 1 150 ? -11.363 0.637 10.626 1.00 96.69 150 PHE A CA 1
ATOM 1170 C C . PHE A 1 150 ? -12.703 1.238 10.202 1.00 96.69 150 PHE A C 1
ATOM 1172 O O . PHE A 1 150 ? -13.720 0.542 10.190 1.00 96.69 150 PHE A O 1
ATOM 1179 N N . SER A 1 151 ? -12.727 2.540 9.943 1.00 95.81 151 SER A N 1
ATOM 1180 C CA . SER A 1 151 ? -13.913 3.244 9.462 1.00 95.81 151 SER A CA 1
ATOM 1181 C C . SER A 1 151 ? -13.948 3.188 7.945 1.00 95.81 151 SER A C 1
ATOM 1183 O O . SER A 1 151 ? -12.928 3.431 7.306 1.00 95.81 151 SER A O 1
ATOM 1185 N N . VAL A 1 152 ? -15.106 2.875 7.373 1.00 95.19 152 VAL A N 1
ATOM 1186 C CA . VAL A 1 152 ? -15.327 2.887 5.926 1.00 95.19 152 VAL A CA 1
ATOM 1187 C C . VAL A 1 152 ? -16.562 3.685 5.574 1.00 95.19 152 VAL A C 1
ATOM 1189 O O . VAL A 1 152 ? -17.586 3.598 6.254 1.00 95.19 152 VAL A O 1
ATOM 1192 N N . GLU A 1 153 ? -16.472 4.396 4.459 1.00 94.06 153 GLU A N 1
ATOM 1193 C CA . GLU A 1 153 ? -17.598 4.999 3.761 1.00 94.06 153 GLU A CA 1
ATOM 1194 C C . GLU A 1 153 ? -17.694 4.366 2.376 1.00 94.06 153 GLU A C 1
ATOM 1196 O O . GLU A 1 153 ? -16.889 4.653 1.492 1.00 94.06 153 GLU A O 1
ATOM 1201 N N . SER A 1 154 ? -18.662 3.467 2.195 1.00 88.81 154 SER A N 1
ATOM 1202 C CA . SER A 1 154 ? -18.855 2.740 0.943 1.00 88.81 154 SER A CA 1
ATOM 1203 C C . SER A 1 154 ? -20.240 2.968 0.358 1.00 88.81 154 SER A C 1
ATOM 1205 O O . SER A 1 154 ? -21.241 2.990 1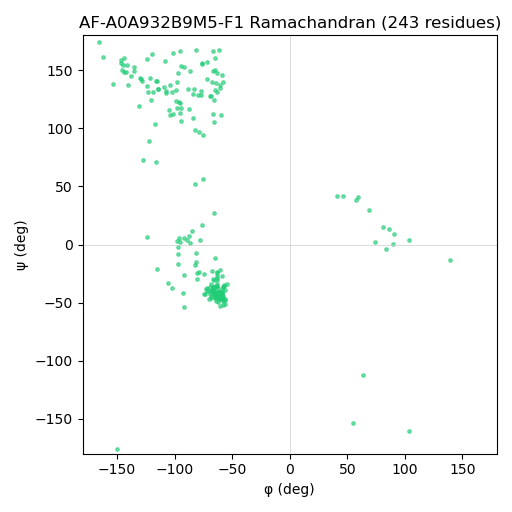.076 1.00 88.81 154 SER A O 1
ATOM 1207 N N . GLN A 1 155 ? -20.312 3.044 -0.971 1.00 79.25 155 GLN A N 1
ATOM 1208 C CA . GLN A 1 155 ? -21.582 2.965 -1.700 1.00 79.25 155 GLN A CA 1
ATOM 1209 C C . GLN A 1 155 ? -22.045 1.511 -1.899 1.00 79.25 155 GLN A C 1
ATOM 1211 O O . GLN A 1 155 ? -23.167 1.276 -2.352 1.00 79.25 155 GLN A O 1
ATOM 1216 N N . HIS A 1 156 ? -21.211 0.523 -1.550 1.00 77.19 156 HIS A N 1
ATOM 1217 C CA . HIS A 1 156 ? -21.562 -0.885 -1.653 1.00 77.19 156 HIS A CA 1
ATOM 1218 C C . HIS A 1 156 ? -22.698 -1.221 -0.670 1.00 77.19 156 HIS A C 1
ATOM 1220 O O . HIS A 1 156 ? -22.539 -1.018 0.538 1.00 77.19 156 HIS A O 1
ATOM 1226 N N . PRO A 1 157 ? -23.831 -1.787 -1.129 1.00 75.56 157 PRO A N 1
ATOM 1227 C CA . PRO A 1 157 ? -25.061 -1.891 -0.337 1.00 75.56 157 PRO A CA 1
ATOM 1228 C C . PRO A 1 157 ? -24.925 -2.752 0.925 1.00 75.56 157 PRO A C 1
ATOM 1230 O O . PRO A 1 157 ? -25.685 -2.579 1.874 1.00 75.56 157 PRO A O 1
ATOM 1233 N N . VAL A 1 158 ? -23.962 -3.678 0.949 1.00 82.88 158 VAL A N 1
ATOM 1234 C CA . VAL A 1 158 ? -23.737 -4.586 2.088 1.00 82.88 158 VAL A CA 1
ATOM 1235 C C . VAL A 1 158 ? -22.718 -4.025 3.089 1.00 82.88 158 VAL A C 1
ATOM 1237 O O . VAL A 1 158 ? -22.791 -4.339 4.279 1.00 82.88 158 VAL A O 1
ATOM 1240 N N . ILE A 1 159 ? -21.800 -3.163 2.634 1.00 88.62 159 ILE A N 1
ATOM 1241 C CA . ILE A 1 159 ? -20.750 -2.557 3.468 1.00 88.62 159 ILE A CA 1
ATOM 1242 C C . ILE A 1 159 ? -21.259 -1.221 4.015 1.00 88.62 159 ILE A C 1
ATOM 1244 O O . ILE A 1 159 ? -21.331 -1.042 5.226 1.00 88.62 159 ILE A O 1
ATOM 1248 N N . GLY A 1 160 ? -21.730 -0.311 3.163 1.00 89.81 160 GLY A N 1
ATOM 1249 C CA . GLY A 1 160 ? -22.216 1.001 3.589 1.00 89.81 160 GLY A CA 1
ATOM 1250 C C . GLY A 1 160 ? -21.184 1.785 4.409 1.00 89.81 160 GLY A C 1
ATOM 1251 O O . GLY A 1 160 ? -19.978 1.564 4.299 1.00 89.81 160 GLY A O 1
ATOM 1252 N N . THR A 1 161 ? -21.672 2.680 5.268 1.00 94.12 161 THR A N 1
ATOM 1253 C CA . THR A 1 161 ? -20.836 3.432 6.213 1.00 94.12 161 THR A CA 1
ATOM 1254 C C . THR A 1 161 ? -20.821 2.752 7.577 1.00 94.12 161 THR A C 1
ATOM 1256 O O . THR A 1 161 ? -21.886 2.557 8.170 1.00 94.12 161 THR A O 1
ATOM 1259 N N . ARG A 1 162 ? -19.640 2.386 8.092 1.00 94.31 162 ARG A N 1
ATOM 1260 C CA . ARG A 1 162 ? -19.499 1.772 9.427 1.00 94.31 162 ARG A CA 1
ATOM 1261 C C . ARG A 1 162 ? -18.074 1.826 9.975 1.00 94.31 162 ARG A C 1
ATOM 1263 O O . ARG A 1 162 ? -17.116 1.911 9.219 1.00 94.31 162 ARG A O 1
ATOM 1270 N N . ALA A 1 163 ? -17.959 1.660 11.291 1.00 94.62 163 ALA A N 1
ATOM 1271 C CA . ALA A 1 163 ? -16.701 1.407 11.989 1.00 94.62 163 ALA A CA 1
ATOM 1272 C C . ALA A 1 163 ? -16.579 -0.081 12.350 1.00 94.62 163 ALA A C 1
ATOM 1274 O O . ALA A 1 163 ? -17.514 -0.670 12.898 1.00 94.62 163 ALA A O 1
ATOM 1275 N N . ILE A 1 164 ? -15.430 -0.686 12.049 1.00 95.50 164 ILE A N 1
ATOM 1276 C CA . ILE A 1 164 ? -15.185 -2.126 12.181 1.00 95.50 164 ILE A CA 1
ATOM 1277 C C . ILE A 1 164 ? -14.021 -2.360 13.143 1.00 95.50 164 ILE A C 1
ATOM 1279 O O . ILE A 1 164 ? -12.934 -1.825 12.953 1.00 95.50 164 ILE A O 1
ATOM 1283 N N . GLY A 1 165 ? -14.251 -3.146 14.194 1.00 94.75 165 GLY A N 1
ATOM 1284 C CA . GLY A 1 165 ? -13.230 -3.502 15.182 1.00 94.75 165 GLY A CA 1
ATOM 1285 C C . GLY A 1 165 ? -12.665 -4.908 14.966 1.00 94.75 165 GLY A C 1
ATOM 1286 O O . GLY A 1 165 ? -13.266 -5.733 14.283 1.00 94.75 165 GLY A O 1
ATOM 1287 N N . GLY A 1 166 ? -11.525 -5.197 15.599 1.00 93.69 166 GLY A N 1
ATOM 1288 C CA . GLY A 1 166 ? -10.907 -6.533 15.598 1.00 93.69 166 GLY A CA 1
ATOM 1289 C C . GLY A 1 166 ? -9.920 -6.792 14.456 1.00 93.69 166 GLY A C 1
ATOM 1290 O O . GLY A 1 166 ? -9.337 -7.870 14.390 1.00 93.69 166 GLY A O 1
ATOM 1291 N N . TYR A 1 167 ? -9.698 -5.809 13.584 1.00 96.88 167 TYR A N 1
ATOM 1292 C CA . TYR A 1 167 ? -8.701 -5.891 12.518 1.00 96.88 167 TYR A CA 1
ATOM 1293 C C . TYR A 1 167 ? -7.269 -5.692 13.050 1.00 96.88 167 TYR A C 1
ATOM 1295 O O . TYR A 1 167 ? -7.078 -5.020 14.068 1.00 96.88 167 TYR A O 1
ATOM 1303 N N . PRO A 1 168 ? -6.238 -6.215 12.354 1.00 95.75 168 PRO A N 1
ATOM 1304 C CA . PRO A 1 168 ? -4.830 -6.087 12.745 1.00 95.75 168 PRO A CA 1
ATOM 1305 C C . PRO A 1 168 ? -4.264 -4.681 12.450 1.00 95.75 168 PRO A C 1
ATOM 1307 O O . PRO A 1 168 ? -3.277 -4.517 11.734 1.00 95.75 168 PRO A O 1
ATOM 1310 N N . LEU A 1 169 ? -4.892 -3.634 12.996 1.00 95.69 169 LEU A N 1
ATOM 1311 C CA . LEU A 1 169 ? -4.631 -2.244 12.603 1.00 95.69 169 LEU A CA 1
ATOM 1312 C C . LEU A 1 169 ? -3.243 -1.728 12.983 1.00 95.69 169 LEU A C 1
ATOM 1314 O O . LEU A 1 169 ? -2.752 -0.810 12.335 1.00 95.69 169 LEU A O 1
ATOM 1318 N N . ALA A 1 170 ? -2.579 -2.325 13.974 1.00 92.81 170 ALA A N 1
ATOM 1319 C CA . ALA A 1 170 ? -1.201 -1.971 14.308 1.00 92.81 170 ALA A CA 1
ATOM 1320 C C . ALA A 1 170 ? -0.238 -2.251 13.136 1.00 92.81 170 ALA A C 1
ATOM 1322 O O . ALA A 1 170 ? 0.557 -1.387 12.762 1.00 92.81 170 ALA A O 1
ATOM 1323 N N . ASP A 1 171 ? -0.355 -3.428 12.512 1.00 94.88 171 ASP A N 1
ATOM 1324 C CA . ASP A 1 171 ? 0.465 -3.798 11.355 1.00 94.88 171 ASP A CA 1
ATOM 1325 C C . ASP A 1 171 ? 0.050 -3.011 10.108 1.00 94.88 171 ASP A C 1
ATOM 1327 O O . ASP A 1 171 ? 0.907 -2.532 9.363 1.00 94.88 171 ASP A O 1
ATOM 1331 N N . VAL A 1 172 ? -1.258 -2.809 9.913 1.00 97.12 172 VAL A N 1
ATOM 1332 C CA . VAL A 1 172 ? -1.787 -2.012 8.795 1.00 97.12 172 VAL A CA 1
ATOM 1333 C C . VAL A 1 172 ? -1.290 -0.566 8.869 1.00 97.12 172 VAL A C 1
ATOM 1335 O O . VAL A 1 172 ? -0.785 -0.060 7.871 1.00 97.12 172 VAL A O 1
ATOM 1338 N N . ARG A 1 173 ? -1.329 0.081 10.044 1.00 95.25 173 ARG A N 1
ATOM 1339 C CA . ARG A 1 173 ? -0.780 1.437 10.250 1.00 95.25 173 ARG A CA 1
ATOM 1340 C C . ARG A 1 173 ? 0.682 1.528 9.873 1.00 95.25 173 ARG A C 1
ATOM 1342 O O . ARG A 1 173 ? 1.075 2.454 9.174 1.00 95.25 173 ARG A O 1
ATOM 1349 N N . LYS A 1 174 ? 1.485 0.567 10.329 1.00 94.88 174 LYS A N 1
ATOM 1350 C CA . LYS A 1 174 ? 2.918 0.541 10.036 1.00 94.88 174 LYS A CA 1
ATOM 1351 C C . LYS A 1 174 ? 3.175 0.472 8.531 1.00 94.88 174 LYS A C 1
ATOM 1353 O O . LYS A 1 174 ? 4.071 1.151 8.040 1.00 94.88 174 LYS A O 1
ATOM 1358 N N . LEU A 1 175 ? 2.409 -0.340 7.805 1.00 96.56 175 LEU A N 1
ATOM 1359 C CA . LEU A 1 175 ? 2.548 -0.456 6.354 1.00 96.56 175 LEU A CA 1
ATOM 1360 C C . LEU A 1 175 ? 2.018 0.779 5.622 1.00 96.56 175 LEU A C 1
ATOM 1362 O O . LEU A 1 175 ? 2.656 1.212 4.669 1.00 96.56 175 LEU A O 1
ATOM 1366 N N . LEU A 1 176 ? 0.913 1.375 6.078 1.00 94.62 176 LEU A N 1
ATOM 1367 C CA . LEU A 1 176 ? 0.388 2.620 5.511 1.00 94.62 176 LEU A CA 1
ATOM 1368 C C . LEU A 1 176 ? 1.380 3.767 5.686 1.00 94.62 176 LEU A C 1
ATOM 1370 O O . LEU A 1 176 ? 1.667 4.461 4.717 1.00 94.62 176 LEU A O 1
ATOM 1374 N N . ASP A 1 177 ? 1.979 3.910 6.872 1.00 91.50 177 ASP A N 1
ATOM 1375 C CA . ASP A 1 177 ? 3.051 4.884 7.077 1.00 91.50 177 ASP A CA 1
ATOM 1376 C C . ASP A 1 177 ? 4.225 4.593 6.137 1.00 91.50 177 ASP A C 1
ATOM 1378 O O . ASP A 1 177 ? 4.733 5.497 5.495 1.00 91.50 177 ASP A O 1
ATOM 1382 N N . GLN A 1 178 ? 4.647 3.342 5.953 1.00 92.44 178 GLN A N 1
ATOM 1383 C CA . GLN A 1 178 ? 5.730 3.031 5.008 1.00 92.44 178 GLN A CA 1
ATOM 1384 C C . GLN A 1 178 ? 5.384 3.344 3.545 1.00 92.44 178 GLN A C 1
ATOM 1386 O O . GLN A 1 178 ? 6.269 3.776 2.804 1.00 92.44 178 GLN A O 1
ATOM 1391 N N . ALA A 1 179 ? 4.130 3.136 3.150 1.00 91.62 179 ALA A N 1
ATOM 1392 C CA . ALA A 1 179 ? 3.652 3.302 1.784 1.00 91.62 179 ALA A CA 1
ATOM 1393 C C . ALA A 1 179 ? 3.351 4.768 1.422 1.00 91.62 179 ALA A C 1
ATOM 1395 O O . ALA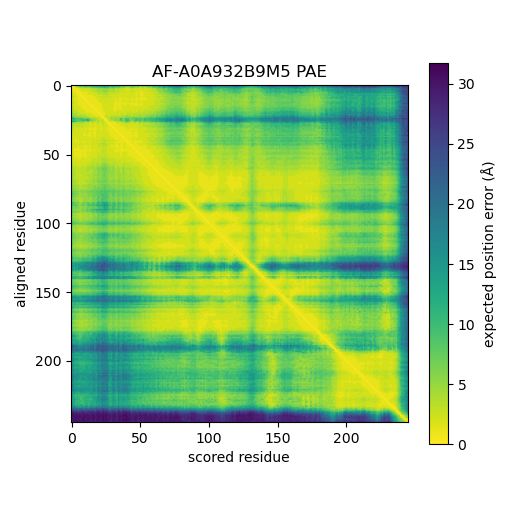 A 1 179 ? 3.514 5.146 0.263 1.00 91.62 179 ALA A O 1
ATOM 1396 N N . GLN A 1 180 ? 2.959 5.588 2.403 1.00 87.88 180 GLN A N 1
ATOM 1397 C CA . GLN A 1 180 ? 2.559 6.978 2.189 1.00 87.88 180 GLN A CA 1
ATOM 1398 C C . GLN A 1 180 ? 3.692 7.815 1.580 1.00 87.88 180 GLN A C 1
ATOM 1400 O O . GLN A 1 180 ? 4.860 7.733 1.995 1.00 87.88 180 GLN A O 1
ATOM 1405 N N . SER A 1 181 ? 3.350 8.662 0.609 1.00 85.50 181 SER A N 1
ATOM 1406 C CA . SER A 1 181 ? 4.336 9.516 -0.045 1.00 85.50 181 SER A CA 1
ATOM 1407 C C . SER A 1 181 ? 4.941 10.538 0.923 1.00 85.50 181 SER A C 1
ATOM 1409 O O . SER A 1 181 ? 4.312 11.019 1.868 1.00 85.50 181 SER A O 1
ATOM 1411 N N . THR A 1 182 ? 6.199 10.922 0.683 1.00 82.50 182 THR A N 1
ATOM 1412 C CA . THR A 1 182 ? 6.905 11.902 1.530 1.00 82.50 182 THR A CA 1
ATOM 1413 C C . THR A 1 182 ? 6.162 13.235 1.619 1.00 82.50 182 THR A C 1
ATOM 1415 O O . THR A 1 182 ? 6.168 13.870 2.671 1.00 82.50 182 THR A O 1
ATOM 1418 N N . MET A 1 183 ? 5.500 13.645 0.533 1.00 80.19 183 MET A N 1
ATOM 1419 C CA . MET A 1 183 ? 4.701 14.868 0.502 1.00 80.19 183 MET A CA 1
ATOM 1420 C C . MET A 1 183 ? 3.515 14.776 1.468 1.00 80.19 183 MET A C 1
ATOM 1422 O O . MET A 1 183 ? 3.348 15.668 2.298 1.00 80.19 183 MET A O 1
ATOM 1426 N N . MET A 1 184 ? 2.751 13.681 1.429 1.00 81.00 184 MET A N 1
ATOM 1427 C CA . MET A 1 184 ? 1.598 13.499 2.318 1.00 81.00 184 MET A CA 1
ATOM 1428 C C . MET A 1 184 ? 2.005 13.323 3.783 1.00 81.00 184 MET A C 1
ATOM 1430 O O . MET A 1 184 ? 1.360 13.873 4.680 1.00 81.00 184 MET A O 1
ATOM 1434 N N . LYS A 1 185 ? 3.149 12.683 4.048 1.00 77.31 185 LYS A N 1
ATOM 1435 C CA . LYS A 1 185 ? 3.736 12.650 5.398 1.00 77.31 185 LYS A CA 1
ATOM 1436 C C . LYS A 1 185 ? 4.027 14.044 5.942 1.00 77.31 185 LYS A C 1
ATOM 1438 O O . LYS A 1 185 ? 3.701 14.336 7.089 1.00 77.31 185 LYS A O 1
ATOM 1443 N N . MET A 1 186 ? 4.624 14.919 5.132 1.00 74.69 186 MET A N 1
ATOM 1444 C CA . MET A 1 186 ? 4.902 16.296 5.553 1.00 74.69 186 MET A CA 1
ATOM 1445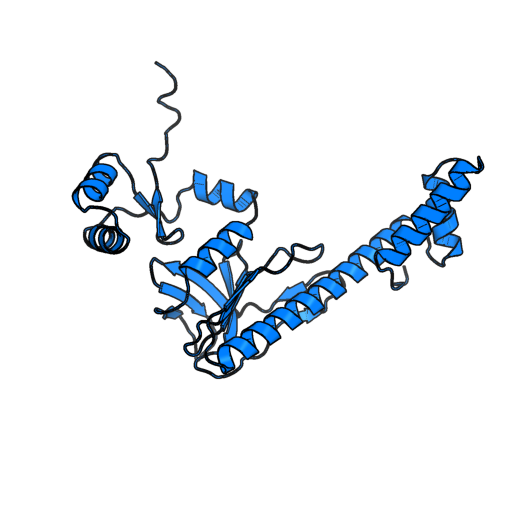 C C . MET A 1 186 ? 3.612 17.065 5.847 1.00 74.69 186 MET A C 1
ATOM 1447 O O . MET A 1 186 ? 3.517 17.714 6.888 1.00 74.69 186 MET A O 1
ATOM 1451 N N . VAL A 1 187 ? 2.611 16.953 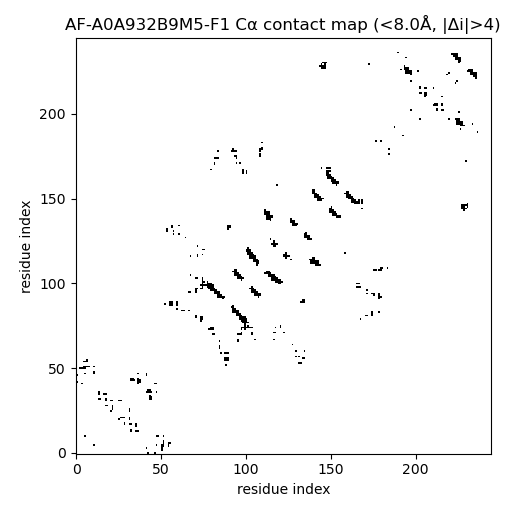4.970 1.00 76.06 187 VAL A N 1
ATOM 1452 C CA . VAL A 1 187 ? 1.306 17.609 5.143 1.00 76.06 187 VAL A CA 1
ATOM 1453 C C . VAL A 1 187 ? 0.623 17.149 6.435 1.00 76.06 187 VAL A C 1
ATOM 1455 O O . VAL A 1 187 ? 0.164 17.989 7.207 1.00 76.06 187 VAL A O 1
ATOM 1458 N N . SER A 1 188 ? 0.615 15.845 6.726 1.00 69.50 188 SER A N 1
ATOM 1459 C CA . SER A 1 188 ? -0.031 15.313 7.934 1.00 69.50 188 SER A CA 1
ATOM 1460 C C . SER A 1 188 ? 0.696 15.687 9.232 1.00 69.50 188 SER A C 1
ATOM 1462 O O . SER A 1 188 ? 0.047 15.957 10.241 1.00 69.50 188 SER A O 1
ATOM 1464 N N . VAL A 1 189 ? 2.036 15.738 9.236 1.00 67.75 189 VAL A N 1
ATOM 1465 C CA . VAL A 1 189 ? 2.821 16.153 10.416 1.00 67.75 189 VAL A CA 1
ATOM 1466 C C . VAL A 1 189 ? 2.624 17.634 10.731 1.00 67.75 189 VAL A C 1
ATOM 1468 O O . VAL A 1 189 ? 2.441 17.976 11.896 1.00 67.75 189 VAL A O 1
ATOM 1471 N N . ILE A 1 190 ? 2.656 18.497 9.714 1.00 64.25 190 ILE A N 1
ATOM 1472 C CA . ILE A 1 190 ? 2.548 19.950 9.900 1.00 64.25 190 ILE A CA 1
ATOM 1473 C C . ILE A 1 190 ? 1.110 20.347 10.240 1.00 64.25 190 ILE A C 1
ATOM 1475 O O . ILE A 1 190 ? 0.891 21.175 11.118 1.00 64.25 190 ILE A O 1
ATOM 1479 N N . GLY A 1 191 ? 0.127 19.760 9.554 1.00 64.38 191 GLY A N 1
ATOM 1480 C CA . GLY A 1 191 ? -1.269 20.150 9.715 1.00 64.38 191 GLY A CA 1
ATOM 1481 C C . GLY A 1 191 ? -1.951 19.592 10.961 1.00 64.38 191 GLY A C 1
ATOM 1482 O O . GLY A 1 191 ? -2.932 20.183 11.399 1.00 64.38 191 GLY A O 1
ATOM 1483 N N . GLN A 1 192 ? -1.464 18.468 11.517 1.00 71.81 192 GLN A N 1
ATOM 1484 C CA . GLN A 1 192 ? -2.110 17.734 12.621 1.00 71.81 192 GLN A CA 1
ATOM 1485 C C . GLN A 1 192 ? -3.646 17.655 12.463 1.00 71.81 192 GLN A C 1
ATOM 1487 O O . GLN A 1 192 ? -4.393 17.868 13.419 1.00 71.81 192 GLN A O 1
ATOM 1492 N N . PHE A 1 193 ? -4.128 17.411 11.237 1.00 68.94 193 PHE A N 1
ATOM 1493 C CA . PHE A 1 193 ? -5.538 17.611 10.870 1.00 68.94 193 PHE A CA 1
ATOM 1494 C C . PHE A 1 193 ? -6.507 16.705 11.635 1.00 68.94 193 PHE A C 1
ATOM 1496 O O . PHE A 1 193 ? -7.648 17.091 11.868 1.00 68.94 193 PHE A O 1
ATOM 1503 N N . ASP A 1 194 ? -6.046 15.525 12.048 1.00 80.44 194 ASP A N 1
ATOM 1504 C CA . ASP A 1 194 ? -6.825 14.553 12.810 1.00 80.44 194 ASP A CA 1
ATOM 1505 C C . ASP A 1 194 ? -6.607 14.666 14.327 1.00 80.44 194 ASP A C 1
ATOM 1507 O O . ASP A 1 194 ? -7.168 13.884 15.091 1.00 80.44 194 ASP A O 1
ATOM 1511 N N . ALA A 1 195 ? -5.795 15.619 14.794 1.00 85.44 195 ALA A N 1
ATOM 1512 C CA . ALA A 1 195 ? -5.522 15.762 16.213 1.00 85.44 195 ALA A CA 1
ATOM 1513 C C . ALA A 1 195 ? -6.774 16.244 16.959 1.00 85.44 195 ALA A C 1
ATOM 1515 O O . ALA A 1 195 ? -7.364 17.277 16.636 1.00 85.44 195 ALA A O 1
ATOM 1516 N N . VAL A 1 196 ? -7.139 15.523 18.013 1.00 88.31 196 VAL A N 1
ATOM 1517 C CA . VAL A 1 196 ? -8.252 15.810 18.920 1.00 88.31 196 VAL A CA 1
ATOM 1518 C C . VAL A 1 196 ? -7.747 16.005 20.347 1.00 88.31 196 VAL A C 1
ATOM 1520 O O . VAL A 1 196 ? -6.608 15.675 20.687 1.00 88.31 196 VAL A O 1
ATOM 1523 N N . GLU A 1 197 ? -8.582 16.586 21.203 1.00 90.69 197 GLU A N 1
ATOM 1524 C CA . GLU A 1 197 ? -8.253 16.715 22.622 1.00 90.69 197 GLU A CA 1
ATOM 1525 C C . GLU A 1 197 ? -8.121 15.344 23.299 1.00 90.69 197 GLU A C 1
ATOM 1527 O O . GLU A 1 197 ? -8.824 14.390 22.969 1.00 90.69 197 GLU A O 1
ATOM 1532 N N . ILE A 1 198 ? -7.233 15.257 24.290 1.00 92.81 198 ILE A N 1
ATOM 1533 C CA . ILE A 1 198 ? -7.085 14.061 25.123 1.00 92.81 198 ILE A CA 1
ATOM 1534 C C . ILE A 1 198 ? -8.261 14.012 26.113 1.00 92.81 198 ILE A C 1
ATOM 1536 O O . ILE A 1 198 ? -8.228 14.640 27.175 1.00 92.81 198 ILE A O 1
ATOM 1540 N N . THR A 1 199 ? -9.320 13.287 25.754 1.00 92.81 199 THR A N 1
ATOM 1541 C CA . THR A 1 199 ? -10.497 13.056 26.610 1.00 92.81 199 THR A CA 1
ATOM 1542 C C . THR A 1 199 ? -10.242 11.932 27.631 1.00 92.81 199 THR A C 1
ATOM 1544 O O . THR A 1 199 ? -9.259 11.198 27.496 1.00 92.81 199 THR A O 1
ATOM 1547 N N . PRO A 1 200 ? -11.095 11.745 28.659 1.00 92.88 200 PRO A N 1
ATOM 1548 C CA . PRO A 1 200 ? -10.972 10.615 29.589 1.00 92.88 200 PRO A CA 1
ATOM 1549 C C . PRO A 1 200 ? -10.946 9.243 28.895 1.00 92.88 200 PRO A C 1
ATOM 1551 O O . PRO A 1 200 ? -10.237 8.337 29.328 1.00 92.88 200 PRO A O 1
ATOM 1554 N N . GLU A 1 201 ? -11.668 9.094 27.785 1.00 90.12 201 GLU A N 1
ATOM 1555 C CA . GLU A 1 201 ? -11.680 7.873 26.976 1.00 90.12 201 GLU A CA 1
ATOM 1556 C C . GLU A 1 201 ? -10.319 7.633 26.313 1.00 90.12 201 GLU A C 1
ATOM 1558 O O . GLU A 1 201 ? -9.806 6.513 26.344 1.00 90.12 201 GLU A O 1
ATOM 1563 N N . VAL A 1 202 ? -9.694 8.689 25.779 1.00 90.81 202 VAL A N 1
ATOM 1564 C CA . VAL A 1 202 ? -8.331 8.628 25.227 1.00 90.81 202 VAL A CA 1
ATOM 1565 C C . VAL A 1 202 ? -7.326 8.261 26.318 1.00 90.81 202 VAL A C 1
ATOM 1567 O O . VAL A 1 202 ? -6.448 7.435 26.081 1.00 90.81 202 VAL A O 1
ATOM 1570 N N . VAL A 1 203 ? -7.466 8.819 27.526 1.00 92.50 203 VAL A N 1
ATOM 1571 C CA . VAL A 1 203 ? -6.616 8.457 28.674 1.00 92.50 203 VAL A CA 1
ATOM 1572 C C . VAL A 1 203 ? -6.717 6.959 28.958 1.00 92.50 203 VAL A C 1
ATOM 1574 O O . VAL A 1 203 ? -5.695 6.273 28.978 1.00 92.50 203 VAL A O 1
ATOM 1577 N N . ALA A 1 204 ? -7.935 6.427 29.093 1.00 92.12 204 ALA A N 1
ATOM 1578 C CA . ALA A 1 204 ? -8.150 5.001 29.326 1.00 92.12 204 ALA A CA 1
ATOM 1579 C C . ALA A 1 204 ? -7.557 4.130 28.200 1.00 92.12 204 ALA A C 1
ATOM 1581 O O . ALA A 1 204 ? -6.951 3.087 28.464 1.00 92.12 204 ALA A O 1
ATOM 1582 N N . GLN A 1 205 ? -7.681 4.572 26.946 1.00 88.94 205 GLN A N 1
ATOM 1583 C CA . GLN A 1 205 ? -7.107 3.883 25.792 1.00 88.94 205 GLN A CA 1
ATOM 1584 C C . GLN A 1 205 ? -5.572 3.872 25.836 1.00 88.94 205 GLN A C 1
ATOM 1586 O O . GLN A 1 205 ? -4.961 2.826 25.623 1.00 88.94 205 GLN A O 1
ATOM 1591 N N . MET A 1 206 ? -4.933 5.005 26.130 1.00 92.31 206 MET A N 1
ATOM 1592 C CA . MET A 1 206 ? -3.474 5.099 26.230 1.00 92.31 206 MET A CA 1
ATOM 1593 C C . MET A 1 206 ? -2.929 4.260 27.392 1.00 92.31 206 MET A C 1
ATOM 1595 O O . MET A 1 206 ? -1.909 3.586 27.238 1.00 92.31 206 MET A O 1
ATOM 1599 N N . VAL A 1 207 ? -3.651 4.205 28.516 1.00 93.50 207 VAL A N 1
ATOM 1600 C CA . VAL A 1 207 ? -3.302 3.337 29.651 1.00 93.50 207 VAL A CA 1
ATOM 1601 C C . VAL A 1 207 ? -3.340 1.861 29.266 1.00 93.50 207 VAL A C 1
ATOM 1603 O O . VAL A 1 207 ? -2.411 1.111 29.565 1.00 93.50 207 VAL A O 1
ATOM 1606 N N . LYS A 1 208 ? -4.362 1.435 28.514 1.00 90.00 208 LYS A N 1
ATOM 1607 C CA . LYS A 1 208 ? -4.447 0.066 27.979 1.00 90.00 208 LYS A CA 1
ATOM 1608 C C . LYS A 1 208 ? -3.251 -0.294 27.084 1.00 90.00 208 LYS A C 1
ATOM 1610 O O . LYS A 1 208 ? -2.897 -1.467 26.989 1.00 90.00 208 LYS A O 1
ATOM 1615 N N . LYS A 1 209 ? -2.617 0.698 26.454 1.00 87.50 209 LYS A N 1
ATOM 1616 C CA . LYS A 1 209 ? -1.418 0.526 25.618 1.00 87.50 209 LYS A CA 1
ATOM 1617 C C . LYS A 1 209 ? -0.098 0.575 26.387 1.00 87.50 209 LYS A C 1
ATOM 1619 O O . LYS A 1 209 ? 0.954 0.431 25.773 1.00 87.50 209 LYS A O 1
ATOM 1624 N N . GLY A 1 210 ? -0.146 0.742 27.708 1.00 91.38 210 GLY A N 1
ATOM 1625 C CA . GLY A 1 210 ? 1.022 0.668 28.584 1.00 91.38 210 GLY A CA 1
ATOM 1626 C C . GLY A 1 210 ? 1.568 2.011 29.070 1.00 91.38 210 GLY A C 1
ATOM 1627 O O . GLY A 1 210 ? 2.575 2.006 29.772 1.00 91.38 210 GLY A O 1
ATOM 1628 N N . LEU A 1 211 ? 0.924 3.137 28.743 1.00 91.38 211 LEU A N 1
ATOM 1629 C CA . LEU A 1 211 ? 1.230 4.431 29.370 1.00 91.38 211 LEU A CA 1
ATOM 1630 C C . LEU A 1 211 ? 0.623 4.496 30.780 1.00 91.38 211 LEU A C 1
ATOM 1632 O O . LEU A 1 211 ? -0.352 3.809 31.084 1.00 91.38 211 LEU A O 1
ATOM 1636 N N . THR A 1 212 ? 1.172 5.335 31.654 1.00 95.19 212 THR A N 1
ATOM 1637 C CA . THR A 1 212 ? 0.537 5.592 32.960 1.00 95.19 212 THR A CA 1
ATOM 1638 C C . THR A 1 212 ? -0.490 6.717 32.849 1.00 95.19 212 THR A C 1
ATOM 1640 O O . THR A 1 212 ? -0.330 7.635 32.047 1.00 95.19 212 THR A O 1
ATOM 1643 N N . GLU A 1 213 ? -1.551 6.676 33.658 1.00 94.69 213 GLU A N 1
ATOM 1644 C CA . GLU A 1 213 ? -2.573 7.734 33.657 1.00 94.69 213 GLU A CA 1
ATOM 1645 C C . GLU A 1 213 ? -1.961 9.109 33.975 1.00 94.69 213 GLU A C 1
ATOM 1647 O O . GLU A 1 213 ? -2.239 10.090 33.285 1.00 94.69 213 GLU A O 1
ATOM 1652 N N . GLU A 1 214 ? -1.053 9.161 34.955 1.00 94.44 214 GLU A N 1
ATOM 1653 C CA . GLU A 1 214 ? -0.318 10.374 35.334 1.00 94.44 214 GLU A CA 1
ATOM 1654 C C . GLU A 1 214 ? 0.497 10.947 34.168 1.00 94.44 214 GLU A C 1
ATOM 1656 O O . GLU A 1 214 ? 0.503 12.158 33.943 1.00 94.44 214 GLU A O 1
ATOM 1661 N N . GLU A 1 215 ? 1.158 10.087 33.392 1.00 94.56 215 GLU A N 1
ATOM 1662 C CA . GLU A 1 215 ? 1.928 10.491 32.218 1.00 94.56 215 GLU A CA 1
ATOM 1663 C C . GLU A 1 215 ? 1.039 11.081 31.121 1.00 94.56 215 GLU A C 1
ATOM 1665 O O . GLU A 1 215 ? 1.359 12.141 30.585 1.00 94.56 215 GLU A O 1
ATOM 1670 N N . VAL A 1 216 ? -0.098 10.451 30.816 1.00 93.06 216 VAL A N 1
ATOM 1671 C CA . VAL A 1 216 ? -1.013 10.945 29.774 1.00 93.06 216 VAL A CA 1
ATOM 1672 C C . VAL A 1 216 ? -1.638 12.283 30.179 1.00 93.06 216 VAL A C 1
ATOM 1674 O O . VAL A 1 216 ? -1.743 13.192 29.353 1.00 93.06 216 VAL A O 1
ATOM 1677 N N . LEU A 1 217 ? -2.016 12.442 31.451 1.00 93.56 217 LEU A N 1
ATOM 1678 C CA . LEU A 1 217 ? -2.542 13.706 31.972 1.00 93.56 217 LEU A CA 1
ATOM 1679 C C . LEU A 1 217 ? -1.484 14.816 31.980 1.00 93.56 217 LEU A C 1
ATOM 1681 O O . LEU A 1 217 ? -1.813 15.964 31.675 1.00 93.56 217 LEU A O 1
ATOM 1685 N N . ARG A 1 218 ? -0.219 14.485 32.269 1.00 94.69 218 ARG A N 1
ATOM 1686 C CA . ARG A 1 218 ? 0.897 15.432 32.152 1.00 94.69 218 ARG A CA 1
ATOM 1687 C C . ARG A 1 218 ? 1.071 15.899 30.706 1.00 94.69 218 ARG A C 1
ATOM 1689 O O . ARG A 1 218 ? 1.084 17.100 30.469 1.00 94.69 218 ARG A O 1
ATOM 1696 N N . LEU A 1 219 ? 1.115 14.974 29.745 1.00 92.81 219 LEU A N 1
ATOM 1697 C CA . LEU A 1 219 ? 1.222 15.309 28.318 1.00 92.81 219 LEU A CA 1
ATOM 1698 C C . LEU A 1 219 ? 0.048 16.184 27.853 1.00 92.81 219 LEU A C 1
ATOM 1700 O O . LEU A 1 219 ? 0.247 17.166 27.141 1.00 92.81 219 LEU A O 1
ATOM 1704 N N . ARG A 1 220 ? -1.177 15.897 28.315 1.00 92.00 220 ARG A N 1
ATOM 1705 C CA . ARG A 1 220 ? -2.342 16.762 28.067 1.00 92.00 220 ARG A CA 1
ATOM 1706 C C . ARG A 1 220 ? -2.126 18.186 28.583 1.00 92.00 220 ARG A C 1
ATOM 1708 O O . ARG A 1 220 ? -2.457 19.134 27.877 1.00 92.00 220 ARG A O 1
ATOM 1715 N N . ALA A 1 221 ? -1.592 18.343 29.794 1.00 91.62 221 ALA A N 1
ATOM 1716 C CA . ALA A 1 221 ? -1.299 19.658 30.366 1.00 91.62 221 ALA A CA 1
ATOM 1717 C C . ALA A 1 221 ? -0.185 20.401 29.603 1.00 91.62 221 ALA A C 1
ATOM 1719 O O . ALA A 1 221 ? -0.216 21.625 29.526 1.00 91.62 221 ALA A O 1
ATOM 1720 N N . GLU A 1 222 ? 0.750 19.668 28.996 1.00 91.69 222 GLU A N 1
ATOM 1721 C CA . GLU A 1 222 ? 1.811 20.187 28.117 1.00 91.69 222 GLU A CA 1
ATOM 1722 C C . GLU A 1 222 ? 1.319 20.522 26.691 1.00 91.69 222 GLU A C 1
ATOM 1724 O O . GLU A 1 222 ? 2.111 20.907 25.834 1.00 91.69 222 GLU A O 1
ATOM 1729 N N . GLY A 1 223 ? 0.017 20.388 26.416 1.00 89.19 223 GLY A N 1
ATOM 1730 C CA . GLY A 1 223 ? -0.580 20.737 25.124 1.00 89.19 223 GLY A CA 1
ATOM 1731 C C . GLY A 1 223 ? -0.524 19.628 24.073 1.00 89.19 223 GLY A C 1
ATOM 1732 O O . GLY A 1 223 ? -0.796 19.893 22.901 1.00 89.19 223 GLY A O 1
ATOM 1733 N N . TYR A 1 224 ? -0.205 18.388 24.462 1.00 92.62 224 TYR A N 1
ATOM 1734 C CA . TYR A 1 224 ? -0.296 17.250 23.550 1.00 92.62 224 TYR A CA 1
ATOM 1735 C C . TYR A 1 224 ? -1.747 16.970 23.164 1.00 92.62 224 TYR A C 1
ATOM 1737 O O . TYR A 1 224 ? -2.689 17.147 23.944 1.00 92.62 224 TYR A O 1
ATOM 1745 N N . ARG A 1 225 ? -1.912 16.461 21.946 1.00 91.94 225 ARG A N 1
ATOM 1746 C CA . ARG A 1 225 ? -3.199 16.069 21.366 1.00 91.94 225 ARG A CA 1
ATOM 1747 C C . ARG A 1 225 ? -3.144 14.611 20.932 1.00 91.94 225 ARG A C 1
ATOM 1749 O O . ARG A 1 225 ? -2.068 14.053 20.750 1.00 91.94 225 ARG A O 1
ATOM 1756 N N . TYR A 1 226 ? -4.291 13.970 20.779 1.00 90.75 226 TYR A N 1
ATOM 1757 C CA . TYR A 1 226 ? -4.367 12.591 20.302 1.00 90.75 226 TYR A CA 1
ATOM 1758 C C . TYR A 1 226 ? -4.693 12.559 18.814 1.00 90.75 226 TYR A C 1
ATOM 1760 O O . TYR A 1 226 ? -5.609 13.247 18.388 1.00 90.75 226 TYR A O 1
ATOM 1768 N N . SER A 1 227 ? -3.970 11.763 18.030 1.00 90.12 227 SER A N 1
ATOM 1769 C CA . SER A 1 227 ? -4.276 11.498 16.620 1.00 90.12 227 SER A CA 1
ATOM 1770 C C . SER A 1 227 ? -4.902 10.104 16.509 1.00 90.12 227 SER A C 1
ATOM 1772 O O . SER A 1 227 ? -4.197 9.118 16.740 1.00 90.12 227 SER A O 1
ATOM 1774 N N . PRO A 1 228 ? -6.202 9.982 16.175 1.00 86.56 228 PRO A N 1
ATOM 1775 C CA . PRO A 1 228 ? -6.857 8.692 15.963 1.00 86.56 228 PRO A CA 1
ATOM 1776 C C . PRO A 1 228 ? -6.273 7.905 14.785 1.00 86.56 228 PRO A C 1
ATOM 1778 O O . PRO A 1 228 ? -6.188 6.677 14.873 1.00 86.56 228 PRO A O 1
ATOM 1781 N N . GLY A 1 229 ? -5.826 8.606 13.732 1.00 83.25 229 GLY A N 1
ATOM 1782 C CA . GLY A 1 229 ? -5.202 8.026 12.540 1.00 83.25 229 GLY A CA 1
ATOM 1783 C C . GLY A 1 229 ? -3.925 7.266 12.870 1.00 83.25 229 GLY A C 1
ATOM 1784 O O . GLY A 1 229 ? -3.771 6.082 12.546 1.00 83.25 229 GLY A O 1
ATOM 1785 N N . ARG A 1 230 ? -3.021 7.949 13.579 1.00 84.06 230 ARG A N 1
ATOM 1786 C CA . ARG A 1 230 ? -1.737 7.395 14.043 1.00 84.06 230 ARG A CA 1
ATOM 1787 C C . ARG A 1 230 ? -1.876 6.578 15.315 1.00 84.06 230 ARG A C 1
ATOM 1789 O O . ARG A 1 230 ? -0.968 5.827 15.663 1.00 84.06 230 ARG A O 1
ATOM 1796 N N . ASP A 1 231 ? -3.015 6.722 15.981 1.00 88.44 231 ASP A N 1
ATOM 1797 C CA . ASP A 1 231 ? -3.355 6.043 17.217 1.00 88.44 231 ASP A CA 1
ATOM 1798 C C . ASP A 1 231 ? -2.315 6.333 18.327 1.00 88.44 231 ASP A C 1
ATOM 1800 O O . ASP A 1 231 ? -1.939 5.471 19.130 1.00 88.44 231 ASP A O 1
ATOM 1804 N N . SER A 1 232 ? -1.841 7.589 18.344 1.00 89.25 232 SER A N 1
ATOM 1805 C CA . SER A 1 232 ? -0.708 8.084 19.136 1.00 89.25 232 SER A CA 1
ATOM 1806 C C . SER A 1 232 ? -0.913 9.518 19.644 1.00 89.25 232 SER A C 1
ATOM 1808 O O . SER A 1 232 ? -1.682 10.289 19.068 1.00 89.25 232 SER A O 1
ATOM 1810 N N . LEU A 1 233 ? -0.164 9.909 20.679 1.00 90.62 233 LEU A N 1
ATOM 1811 C CA . LEU A 1 233 ? -0.108 11.292 21.169 1.00 90.62 233 LEU A CA 1
ATOM 1812 C C . LEU A 1 233 ? 0.880 12.127 20.338 1.00 90.62 233 LEU A C 1
ATOM 1814 O O . LEU A 1 233 ? 2.000 11.691 20.075 1.00 90.62 233 LEU A O 1
ATOM 1818 N N . LEU A 1 234 ? 0.463 13.324 19.933 1.00 88.31 234 LEU A N 1
ATOM 1819 C CA . LEU A 1 234 ? 1.237 14.290 19.159 1.00 88.31 234 LEU A CA 1
ATOM 1820 C C . LEU A 1 234 ? 1.601 15.487 20.033 1.00 88.31 234 LEU A C 1
ATOM 1822 O O . LEU A 1 234 ? 0.752 16.004 20.761 1.00 88.31 234 LEU A O 1
ATOM 1826 N N . GLY A 1 235 ? 2.858 15.923 19.938 1.00 85.19 235 GLY A N 1
ATOM 1827 C CA . GLY A 1 235 ? 3.327 17.130 20.612 1.00 85.19 235 GLY A CA 1
ATOM 1828 C C . GLY A 1 235 ? 2.642 18.395 20.084 1.00 85.19 235 GLY A C 1
ATOM 1829 O O . GLY A 1 235 ? 2.095 18.380 18.974 1.00 85.19 235 GLY A O 1
ATOM 1830 N N . PRO A 1 236 ? 2.673 19.492 20.857 1.00 82.56 236 PRO A N 1
ATOM 1831 C CA . PRO A 1 236 ? 2.095 20.763 20.441 1.00 82.56 236 PRO A CA 1
ATOM 1832 C C . PRO A 1 236 ? 2.730 21.262 19.135 1.00 82.56 236 PRO A C 1
ATOM 1834 O O . PRO A 1 236 ? 3.920 21.057 18.882 1.00 82.56 236 PRO A O 1
ATOM 1837 N N . ILE A 1 237 ? 1.929 21.923 18.297 1.00 73.81 237 ILE A N 1
ATOM 1838 C CA . ILE A 1 237 ? 2.431 22.622 17.110 1.00 73.81 237 ILE A CA 1
ATOM 1839 C C . ILE A 1 237 ? 3.275 23.790 17.622 1.00 73.81 237 ILE A C 1
ATOM 1841 O O . ILE A 1 237 ? 2.734 24.714 18.223 1.00 73.81 237 ILE A O 1
ATOM 1845 N N . MET A 1 238 ? 4.591 23.746 17.408 1.00 61.84 238 MET A N 1
ATOM 1846 C CA . MET A 1 238 ? 5.453 24.890 17.693 1.00 61.84 238 MET A CA 1
ATOM 1847 C C . MET A 1 238 ? 5.067 26.025 16.740 1.00 61.84 238 MET A C 1
ATOM 1849 O O . MET A 1 238 ? 5.356 25.966 15.544 1.00 61.84 238 MET A O 1
ATOM 1853 N N . SER A 1 239 ? 4.368 27.039 17.250 1.00 50.91 239 SER A N 1
ATOM 1854 C CA . SER A 1 239 ? 4.247 28.318 16.560 1.00 50.91 239 SER A CA 1
ATOM 1855 C C . SER A 1 239 ? 5.641 28.924 16.467 1.00 50.91 239 SER A C 1
ATOM 1857 O O . SER A 1 239 ? 6.354 28.996 17.463 1.00 50.91 239 SER A O 1
ATOM 1859 N N . SER A 1 240 ? 6.034 29.377 15.281 1.00 48.31 240 SER A N 1
ATOM 1860 C CA . SER A 1 240 ? 7.317 30.036 15.000 1.00 48.31 240 SER A CA 1
ATOM 1861 C C . SER A 1 240 ? 7.486 31.406 15.688 1.00 48.31 240 SER A C 1
ATOM 1863 O O . SER A 1 240 ? 8.160 32.276 15.149 1.00 48.31 240 SER A O 1
ATOM 1865 N N . GLU A 1 241 ? 6.827 31.634 16.824 1.00 46.94 241 GLU A N 1
ATOM 1866 C CA . GLU A 1 241 ? 6.937 32.844 17.646 1.00 46.94 241 GLU A CA 1
ATOM 1867 C C . GLU A 1 241 ? 7.919 32.668 18.819 1.00 46.94 241 GLU A C 1
ATOM 1869 O O . GLU A 1 241 ? 8.274 33.656 19.450 1.00 46.94 241 GLU A O 1
ATOM 1874 N N . ASP A 1 242 ? 8.421 31.450 19.066 1.00 48.66 242 ASP A N 1
ATOM 1875 C CA . ASP A 1 242 ? 9.362 31.160 20.163 1.00 48.66 242 ASP A CA 1
ATOM 1876 C C . ASP A 1 242 ? 10.850 31.158 19.7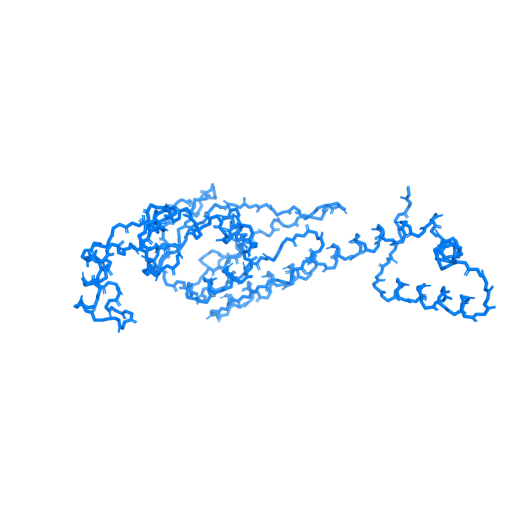39 1.00 48.66 242 ASP A C 1
ATOM 1878 O O . ASP A 1 242 ? 11.718 30.847 20.553 1.00 48.66 242 ASP A O 1
ATOM 1882 N N . ASP A 1 243 ? 11.172 31.520 18.489 1.00 44.56 243 ASP A N 1
ATOM 1883 C CA . ASP A 1 243 ? 12.563 31.572 17.982 1.00 44.56 243 ASP A CA 1
ATOM 1884 C C . ASP A 1 243 ? 13.252 32.943 18.197 1.00 44.56 243 ASP A C 1
ATOM 1886 O O . ASP A 1 243 ? 14.399 33.130 17.794 1.00 44.56 243 ASP A O 1
ATOM 1890 N N . ASP A 1 244 ? 12.586 33.892 18.868 1.00 43.28 244 ASP A N 1
ATOM 1891 C CA . ASP A 1 244 ? 13.141 35.200 19.249 1.00 43.28 244 ASP A CA 1
ATOM 1892 C C . ASP A 1 244 ? 13.215 35.353 20.787 1.00 43.28 244 ASP A C 1
ATOM 1894 O O . ASP A 1 244 ? 12.477 36.140 21.382 1.00 43.28 244 ASP A O 1
ATOM 1898 N N . THR A 1 245 ? 14.133 34.633 21.451 1.00 37.84 245 THR A N 1
ATOM 1899 C CA . THR A 1 245 ? 14.711 35.071 22.748 1.00 37.84 245 THR A CA 1
ATOM 1900 C C . THR A 1 245 ? 16.191 34.742 22.890 1.00 37.84 245 THR A C 1
ATOM 1902 O O . THR A 1 245 ? 16.599 33.609 22.558 1.00 37.84 245 THR A O 1
#

Mean predicted aligned error: 7.85 Å

Nearest PDB structures (foldseek):
  4eya-assembly1_A  TM=3.122E-01  e=9.096E+00  Aquifex aeolicus VF5

Secondary structure (DSSP, 8-state):
-------HHHHHHHHHHHHHHHHTT-S-HHHHHHHHHHHTT-SSHHHHHHHHHHHHHHHHHHHHHHHHHHHHHHHTTT--EEEEPPP-SSS---EEEE-SSS-EEEEETTTTEEEEEEETTEEPP--EEE-SS-EEE---EEEEEETTEEEEEE-STTT-EEEEESS-HHHHHHHHHHHS-HHHHHHHHHH-TT-B---HHHHHHHHHTT--HHHHHHHHHTT-EEETTTTEEE-----TTSS--

pLDDT: mean 88.99, std 11.25, range [37.84, 98.62]

Solvent-accessible surface area (backbone atoms only — not comparable to full-atom values): 13480 Å² total; per-residue (Å²): 136,83,89,52,98,27,51,67,72,53,53,53,50,51,51,51,52,23,53,52,43,35,75,72,67,74,56,61,57,71,62,35,36,28,52,52,27,41,76,73,76,33,91,27,44,69,50,51,52,52,25,26,50,42,42,46,29,57,51,49,52,53,51,52,50,53,49,52,53,54,34,47,57,31,24,78,68,51,35,62,47,72,52,65,50,72,73,57,91,49,48,78,28,36,36,36,36,11,38,26,82,25,34,22,38,41,34,42,54,78,83,31,34,24,29,64,41,22,53,82,67,42,77,49,77,81,49,72,46,92,50,89,85,42,71,46,68,60,65,51,25,39,49,47,47,49,61,73,25,47,32,36,48,28,82,46,89,89,69,29,71,47,74,42,70,80,52,64,53,74,61,48,48,56,42,36,61,70,45,35,48,72,67,58,52,50,50,49,67,75,58,46,78,64,52,38,77,69,43,75,67,51,44,55,52,44,35,76,75,72,48,52,64,70,56,52,54,49,40,43,74,70,50,28,27,31,24,35,66,77,59,43,80,39,75,56,84,81,64,90,74,74,82,79,125